Protein AF-0000000073392918 (afdb_homodimer)

pLDDT: mean 95.28, std 7.01, range [48.75, 98.94]

Sequence (328 aa):
MKTLIIYYSQHGSTEVVARTLAKELKTDILEVTDLKNRSGFKNKLTSCIDSIKETKTEIAPSEVDLTEYNSIYIGTPTWAGKPTPAIITLIDRCNLRGKDLYLFATMTGRGGQATVDRMAEKVKARGARVIETFTLNTKDKDIETLINDTEVIIDILDLKMYSGMKTLIIYYSQHGSTEVVARTLAKELKTDILEVTDLKNRSGFKNKLTSCIDSIKETKTEIAPSEVDLTEYNSIYIGTPTWAGKPTPAIITLIDRCNLRGKDLYLFATMTGRGGQATVDRMAEKVKARGARVIETFTLNTKDKDIETLINDTEVIIDILDLKMYSG

InterPro domains:
  IPR001226 Flavodoxin, conserved site [PS00201] (5-21)
  IPR008254 Flavodoxin/nitric oxide synthase [PF12682] (2-125)
  IPR008254 Flavodoxin/nitric oxide synthase [PS50902] (3-158)
  IPR029039 Flavoprotein-like superfamily [G3DSA:3.40.50.360] (1-151)
  IPR029039 Flavoprotein-like superfamily [SSF52218] (1-142)

Secondary structure (DSSP, 8-state):
--EEEEE--SSSHHHHHHHHHHHHHT-EEEE-EESS---SHHHHHHHHHHHHTT----EESS----TT-SEEEEEEEEETTEE-HHHHHHHHHS--TT-EEEEEEEESSS-HHHHHHHHHHHHHTTTPEEEEEEEEE-TT--HHHHHHHHHHHHHHTTTTTT--/--EEEEE--SSSHHHHHHHHHHHHHT-EEEE-EESS---SHHHHHHHHHHHHTT----EESS----TT-SEEEEEEEEETTEE-HHHHHHHHHS--TT-EEEEEEEESSS-HHHHHHHHHHHHHTTT-EEEEEEEEE-TT--HHHHHHHHHHHHHHTTTHHHH-

Structure (mmCIF, N/CA/C/O backbone):
data_AF-0000000073392918-model_v1
#
loop_
_entity.id
_entity.type
_entity.pdbx_description
1 polymer Flavodoxin
#
loop_
_atom_site.group_PDB
_atom_site.id
_atom_site.type_symbol
_atom_site.label_atom_id
_atom_site.label_alt_id
_atom_site.label_comp_id
_atom_site.label_asym_id
_atom_site.label_entity_id
_atom_site.label_seq_id
_atom_site.pdbx_PDB_ins_code
_atom_site.Cartn_x
_atom_site.Cartn_y
_atom_site.Cartn_z
_atom_site.occupancy
_atom_site.B_iso_or_equiv
_atom_site.auth_seq_id
_atom_site.auth_comp_id
_atom_site.auth_asym_id
_atom_site.auth_atom_id
_atom_site.pdbx_PDB_model_num
ATOM 1 N N . MET A 1 1 ? 10.32 -19.328 12.32 1 68.06 1 MET A N 1
ATOM 2 C CA . MET A 1 1 ? 9.398 -19.734 11.258 1 68.06 1 MET A CA 1
ATOM 3 C C . MET A 1 1 ? 9.922 -19.281 9.891 1 68.06 1 MET A C 1
ATOM 5 O O . MET A 1 1 ? 10.539 -18.219 9.773 1 68.06 1 MET A O 1
ATOM 9 N N . LYS A 1 2 ? 10.094 -20.297 8.898 1 91.56 2 LYS A N 1
ATOM 10 C CA . LYS A 1 2 ? 10.68 -20 7.594 1 91.56 2 LYS A CA 1
ATOM 11 C C . LYS A 1 2 ? 9.602 -19.625 6.586 1 91.56 2 LYS A C 1
ATOM 13 O O . LYS A 1 2 ? 8.469 -20.109 6.664 1 91.56 2 LYS A O 1
ATOM 18 N N . THR A 1 3 ? 9.93 -18.641 5.75 1 97.19 3 THR A N 1
ATOM 19 C CA . THR A 1 3 ? 9.016 -18.141 4.73 1 97.19 3 THR A CA 1
ATOM 20 C C . THR A 1 3 ? 9.516 -18.484 3.334 1 97.19 3 THR A C 1
ATOM 22 O O . THR A 1 3 ? 10.719 -18.422 3.064 1 97.19 3 THR A O 1
ATOM 25 N N . LEU A 1 4 ? 8.562 -18.891 2.482 1 98.12 4 LEU A N 1
ATOM 26 C CA . LEU A 1 4 ? 8.867 -19.203 1.09 1 98.12 4 LEU A CA 1
ATOM 27 C C . LEU A 1 4 ? 7.961 -18.406 0.149 1 98.12 4 LEU A C 1
ATOM 29 O O . LEU A 1 4 ? 6.758 -18.297 0.391 1 98.12 4 LEU A O 1
ATOM 33 N N . ILE A 1 5 ? 8.539 -17.828 -0.865 1 98.62 5 ILE A N 1
ATOM 34 C CA . ILE A 1 5 ? 7.766 -17.219 -1.942 1 98.62 5 ILE A CA 1
ATOM 35 C C . ILE A 1 5 ? 7.773 -18.125 -3.166 1 98.62 5 ILE A C 1
ATOM 37 O O . ILE A 1 5 ? 8.836 -18.469 -3.684 1 98.62 5 ILE A O 1
ATOM 41 N N . ILE A 1 6 ? 6.605 -18.5 -3.588 1 98.88 6 ILE A N 1
ATOM 42 C CA . ILE A 1 6 ? 6.422 -19.281 -4.812 1 98.88 6 ILE A CA 1
ATOM 43 C C . ILE A 1 6 ? 5.68 -18.438 -5.848 1 98.88 6 ILE A C 1
ATOM 45 O O . ILE A 1 6 ? 4.691 -17.766 -5.523 1 98.88 6 ILE A O 1
ATOM 49 N N . TYR A 1 7 ? 6.152 -18.5 -7.098 1 98.88 7 TYR A N 1
ATOM 50 C CA . TYR A 1 7 ? 5.461 -17.688 -8.086 1 98.88 7 TYR A CA 1
ATOM 51 C C . TYR A 1 7 ? 5.609 -18.281 -9.484 1 98.88 7 TYR A C 1
ATOM 53 O O . TYR A 1 7 ? 6.504 -19.094 -9.727 1 98.88 7 TYR A O 1
ATOM 61 N N . TYR A 1 8 ? 4.719 -17.938 -10.328 1 98.69 8 TYR A N 1
ATOM 62 C CA . TYR A 1 8 ? 4.816 -18.078 -11.773 1 98.69 8 TYR A CA 1
ATOM 63 C C . TYR A 1 8 ? 4.816 -16.719 -12.461 1 98.69 8 TYR A C 1
ATOM 65 O O . TYR A 1 8 ? 4.07 -15.82 -12.07 1 98.69 8 TYR A O 1
ATOM 73 N N . SER A 1 9 ? 5.641 -16.594 -13.477 1 98.19 9 SER A N 1
ATOM 74 C CA . SER A 1 9 ? 5.703 -15.375 -14.266 1 98.19 9 SER A CA 1
ATOM 75 C C . SER A 1 9 ? 5.863 -15.688 -15.75 1 98.19 9 SER A C 1
ATOM 77 O O . SER A 1 9 ? 6.695 -16.516 -16.125 1 98.19 9 SER A O 1
ATOM 79 N N . GLN A 1 10 ? 5.074 -15.023 -16.578 1 94.94 10 GLN A N 1
ATOM 80 C CA . GLN A 1 10 ? 5.16 -15.258 -18.016 1 94.94 10 GLN A CA 1
ATOM 81 C C . GLN A 1 10 ? 6.098 -14.258 -18.672 1 94.94 10 GLN A C 1
ATOM 83 O O . GLN A 1 10 ? 6.969 -14.641 -19.469 1 94.94 10 GLN A O 1
ATOM 88 N N . HIS A 1 11 ? 5.945 -12.977 -18.344 1 93.81 11 HIS A N 1
ATOM 89 C CA . HIS A 1 11 ? 6.691 -11.945 -19.062 1 93.81 11 HIS A CA 1
ATOM 90 C C . HIS A 1 11 ? 7.598 -11.172 -18.109 1 93.81 11 HIS A C 1
ATOM 92 O O . HIS A 1 11 ? 8.102 -10.094 -18.453 1 93.81 11 HIS A O 1
ATOM 98 N N . GLY A 1 12 ? 7.727 -11.609 -16.875 1 97.56 12 GLY A N 1
ATOM 99 C CA . GLY A 1 12 ? 8.766 -11.07 -16 1 97.56 12 GLY A CA 1
ATOM 100 C C . GLY A 1 12 ? 8.227 -10.141 -14.938 1 97.56 12 GLY A C 1
ATOM 101 O O . GLY A 1 12 ? 8.898 -9.898 -13.93 1 97.56 12 GLY A O 1
ATOM 102 N N . SER A 1 13 ? 7.027 -9.586 -15.07 1 98.06 13 SER A N 1
ATOM 103 C CA . SER A 1 13 ? 6.5 -8.625 -14.109 1 98.06 13 SER A CA 1
ATOM 104 C C . SER A 1 13 ? 6.273 -9.273 -12.742 1 98.06 13 SER A C 1
ATOM 106 O O . SER A 1 13 ? 6.684 -8.727 -11.719 1 98.06 13 SER A O 1
ATOM 108 N N . THR A 1 14 ? 5.633 -10.398 -12.734 1 98.75 14 THR A N 1
ATOM 109 C CA . THR A 1 14 ? 5.395 -11.102 -11.484 1 98.75 14 THR A CA 1
ATOM 110 C C . THR A 1 14 ? 6.711 -11.516 -10.836 1 98.75 14 THR A C 1
ATOM 112 O O . THR A 1 14 ? 6.844 -11.484 -9.609 1 98.75 14 THR A O 1
ATOM 115 N N . GLU A 1 15 ? 7.68 -11.859 -11.633 1 98.88 15 GLU A N 1
ATOM 116 C CA . GLU A 1 15 ? 9.008 -12.211 -11.148 1 98.88 15 GLU A CA 1
ATOM 117 C C . GLU A 1 15 ? 9.648 -11.047 -10.398 1 98.88 15 GLU A C 1
ATOM 119 O O . GLU A 1 15 ? 10.211 -11.234 -9.32 1 98.88 15 GLU A O 1
ATOM 124 N N . VAL A 1 16 ? 9.555 -9.852 -10.961 1 98.88 16 VAL A N 1
ATOM 125 C CA . VAL A 1 16 ? 10.117 -8.672 -10.32 1 98.88 16 VAL A CA 1
ATOM 126 C C . VAL A 1 16 ? 9.5 -8.477 -8.938 1 98.88 16 VAL A C 1
ATOM 128 O O . VAL A 1 16 ? 10.203 -8.234 -7.957 1 98.88 16 VAL A O 1
ATOM 131 N N . VAL A 1 17 ? 8.195 -8.609 -8.812 1 98.88 17 VAL A N 1
ATOM 132 C CA . VAL A 1 17 ? 7.48 -8.445 -7.555 1 98.88 17 VAL A CA 1
ATOM 133 C C . VAL A 1 17 ? 7.934 -9.516 -6.562 1 98.88 17 VAL A C 1
ATOM 135 O O . VAL A 1 17 ? 8.289 -9.203 -5.422 1 98.88 17 VAL A O 1
ATOM 138 N N . ALA A 1 18 ? 7.969 -10.758 -7.016 1 98.88 18 ALA A N 1
ATOM 139 C CA . ALA A 1 18 ? 8.344 -11.883 -6.16 1 98.88 18 ALA A CA 1
ATOM 140 C C . ALA A 1 18 ? 9.773 -11.727 -5.648 1 98.88 18 ALA A C 1
ATOM 142 O O . ALA A 1 18 ? 10.039 -11.93 -4.461 1 98.88 18 ALA A O 1
ATOM 143 N N . ARG A 1 19 ? 10.672 -11.352 -6.5 1 98.88 19 ARG A N 1
ATOM 144 C CA . ARG A 1 19 ? 12.078 -11.203 -6.121 1 98.88 19 ARG A CA 1
ATOM 145 C C . ARG A 1 19 ? 12.266 -10.031 -5.172 1 98.88 19 ARG A C 1
ATOM 147 O O . ARG A 1 19 ? 13.094 -10.094 -4.258 1 98.88 19 ARG A O 1
ATOM 154 N N . THR A 1 20 ? 11.531 -8.953 -5.441 1 98.88 20 THR A N 1
ATOM 155 C CA . THR A 1 20 ? 11.586 -7.82 -4.523 1 98.88 20 THR A CA 1
ATOM 156 C C . THR A 1 20 ? 11.094 -8.227 -3.137 1 98.88 20 THR A C 1
ATOM 158 O O . THR A 1 20 ? 11.727 -7.902 -2.129 1 98.88 20 THR A O 1
ATOM 161 N N . LEU A 1 21 ? 9.961 -8.938 -3.082 1 98.69 21 LEU A N 1
ATOM 162 C CA . LEU A 1 21 ? 9.477 -9.461 -1.811 1 98.69 21 LEU A CA 1
ATOM 163 C C . LEU A 1 21 ? 10.539 -10.305 -1.123 1 98.69 21 LEU A C 1
ATOM 165 O O . LEU A 1 21 ? 10.82 -10.109 0.061 1 98.69 21 LEU A O 1
ATOM 169 N N . ALA A 1 22 ? 11.102 -11.234 -1.871 1 98.38 22 ALA A N 1
ATOM 170 C CA . ALA A 1 22 ? 12.078 -12.156 -1.312 1 98.38 22 ALA A CA 1
ATOM 171 C C . ALA A 1 22 ? 13.281 -11.398 -0.738 1 98.38 22 ALA A C 1
ATOM 173 O O . ALA A 1 22 ? 13.75 -11.719 0.357 1 98.38 22 ALA A O 1
ATOM 174 N N . LYS A 1 23 ? 13.758 -10.469 -1.498 1 98.19 23 LYS A N 1
ATOM 175 C CA . LYS A 1 23 ? 14.898 -9.664 -1.067 1 98.19 23 LYS A CA 1
ATOM 176 C C . LYS A 1 23 ? 14.57 -8.891 0.204 1 98.19 23 LYS A C 1
ATOM 178 O O . LYS A 1 23 ? 15.328 -8.93 1.175 1 98.19 23 LYS A O 1
ATOM 183 N N . GLU A 1 24 ? 13.445 -8.172 0.218 1 97.69 24 GLU A N 1
ATOM 184 C CA . GLU A 1 24 ? 13.078 -7.289 1.32 1 97.69 24 GLU A CA 1
ATOM 185 C C . GLU A 1 24 ? 12.719 -8.086 2.572 1 97.69 24 GLU A C 1
ATOM 187 O O . GLU A 1 24 ? 12.969 -7.637 3.693 1 97.69 24 GLU A O 1
ATOM 192 N N . LEU A 1 25 ? 12.133 -9.258 2.361 1 97.38 25 LEU A N 1
ATOM 193 C CA . LEU A 1 25 ? 11.68 -10.055 3.494 1 97.38 25 LEU A CA 1
ATOM 194 C C . LEU A 1 25 ? 12.711 -11.117 3.867 1 97.38 25 LEU A C 1
ATOM 196 O O . LEU A 1 25 ? 12.547 -11.82 4.867 1 97.38 25 LEU A O 1
ATOM 200 N N . LYS A 1 26 ? 13.758 -11.211 3.105 1 96.44 26 LYS A N 1
ATOM 201 C CA . LYS A 1 26 ? 14.836 -12.164 3.324 1 96.44 26 LYS A CA 1
ATOM 202 C C . LYS A 1 26 ? 14.297 -13.594 3.412 1 96.44 26 LYS A C 1
ATOM 204 O O . LYS A 1 26 ? 14.555 -14.297 4.391 1 96.44 26 LYS A O 1
ATOM 209 N N . THR A 1 27 ? 13.711 -14.008 2.361 1 97.19 27 THR A N 1
ATOM 210 C CA . THR A 1 27 ? 13.039 -15.305 2.314 1 97.19 27 THR A CA 1
ATOM 211 C C . THR A 1 27 ? 13.555 -16.141 1.146 1 97.19 27 THR A C 1
ATOM 213 O O . THR A 1 27 ? 14.203 -15.617 0.24 1 97.19 27 THR A O 1
ATOM 216 N N . ASP A 1 28 ? 13.281 -17.484 1.225 1 97.56 28 ASP A N 1
ATOM 217 C CA . ASP A 1 28 ? 13.492 -18.344 0.06 1 97.56 28 ASP A CA 1
ATOM 218 C C . ASP A 1 28 ? 12.484 -18.031 -1.042 1 97.56 28 ASP A C 1
ATOM 220 O O . ASP A 1 28 ? 11.414 -17.484 -0.773 1 97.56 28 ASP A O 1
ATOM 224 N N . ILE A 1 29 ? 12.898 -18.344 -2.248 1 98.56 29 ILE A N 1
ATOM 225 C CA . ILE A 1 29 ? 12.047 -18.062 -3.398 1 98.56 29 ILE A CA 1
ATOM 226 C C . ILE A 1 29 ? 12.109 -19.234 -4.379 1 98.56 29 ILE A C 1
ATOM 228 O O . ILE A 1 29 ? 13.164 -19.859 -4.539 1 98.56 29 ILE A O 1
ATOM 232 N N . LEU A 1 30 ? 10.977 -19.516 -4.949 1 98.69 30 LEU A N 1
ATOM 233 C CA . LEU A 1 30 ? 10.875 -20.609 -5.914 1 98.69 30 LEU A CA 1
ATOM 234 C C . LEU A 1 30 ? 10 -20.203 -7.094 1 98.69 30 LEU A C 1
ATOM 236 O O . LEU A 1 30 ? 8.844 -19.828 -6.906 1 98.69 30 LEU A O 1
ATOM 240 N N . GLU A 1 31 ? 10.555 -20.281 -8.289 1 98.69 31 GLU A N 1
ATOM 241 C CA . GLU A 1 31 ? 9.773 -20.062 -9.5 1 98.69 31 GLU A CA 1
ATOM 242 C C . GLU A 1 31 ? 9.156 -21.359 -10.008 1 98.69 31 GLU A C 1
ATOM 244 O O . GLU A 1 31 ? 9.836 -22.391 -10.086 1 98.69 31 GLU A O 1
ATOM 249 N N . VAL A 1 32 ? 7.898 -21.328 -10.305 1 98.38 32 VAL A N 1
ATOM 250 C CA . VAL A 1 32 ? 7.215 -22.422 -10.977 1 98.38 32 VAL A CA 1
ATOM 251 C C . VAL A 1 32 ? 7.18 -22.172 -12.477 1 98.38 32 VAL A C 1
ATOM 253 O O . VAL A 1 32 ? 6.918 -21.047 -12.922 1 98.38 32 VAL A O 1
ATOM 256 N N . THR A 1 33 ? 7.438 -23.234 -13.203 1 97.12 33 THR A N 1
ATOM 257 C CA . THR A 1 33 ? 7.398 -23.125 -14.656 1 97.12 33 THR A CA 1
ATOM 258 C C . THR A 1 33 ? 6.254 -23.969 -15.227 1 97.12 33 THR A C 1
ATOM 260 O O . THR A 1 33 ? 5.996 -25.078 -14.766 1 97.12 33 THR A O 1
ATOM 263 N N . ASP A 1 34 ? 5.52 -23.344 -16.141 1 96.88 34 ASP A N 1
ATOM 264 C CA . ASP A 1 34 ? 4.535 -24.062 -16.938 1 96.88 34 ASP A CA 1
ATOM 265 C C . ASP A 1 34 ? 5.199 -24.781 -18.109 1 96.88 34 ASP A C 1
ATOM 267 O O . ASP A 1 34 ? 5.82 -24.141 -18.969 1 96.88 34 ASP A O 1
ATOM 271 N N . LEU A 1 35 ? 5.105 -26.016 -18.188 1 95.12 35 LEU A N 1
ATOM 272 C CA . LEU A 1 35 ? 5.832 -26.781 -19.203 1 95.12 35 LEU A CA 1
ATOM 273 C C . LEU A 1 35 ? 5.094 -26.766 -20.531 1 95.12 35 LEU A C 1
ATOM 275 O O . LEU A 1 35 ? 5.617 -27.25 -21.547 1 95.12 35 LEU A O 1
ATOM 279 N N . LYS A 1 36 ? 3.906 -26.234 -20.5 1 92.62 36 LYS A N 1
ATOM 280 C CA . LYS A 1 36 ? 3.207 -25.922 -21.75 1 92.62 36 LYS A CA 1
ATOM 281 C C . LYS A 1 36 ? 3.684 -24.609 -22.344 1 92.62 36 LYS A C 1
ATOM 283 O O . LYS A 1 36 ? 3.857 -23.625 -21.609 1 92.62 36 LYS A O 1
ATOM 288 N N . ASN A 1 37 ? 3.898 -24.594 -23.625 1 86.75 37 ASN A N 1
ATOM 289 C CA . ASN A 1 37 ? 4.305 -23.359 -24.281 1 86.75 37 ASN A CA 1
ATOM 290 C C . ASN A 1 37 ? 3.195 -22.312 -24.234 1 86.75 37 ASN A C 1
ATOM 292 O O . ASN A 1 37 ? 2.102 -22.547 -24.75 1 86.75 37 ASN A O 1
ATOM 296 N N . ARG A 1 38 ? 3.463 -21.203 -23.672 1 88.38 38 ARG A N 1
ATOM 297 C CA . ARG A 1 38 ? 2.453 -20.156 -23.5 1 88.38 38 ARG A CA 1
ATOM 298 C C . ARG A 1 38 ? 2.771 -18.938 -24.344 1 88.38 38 ARG A C 1
ATOM 300 O O . ARG A 1 38 ? 2.117 -17.906 -24.219 1 88.38 38 ARG A O 1
ATOM 307 N N . SER A 1 39 ? 3.732 -19.047 -25.156 1 84.38 39 SER A N 1
ATOM 308 C CA . SER A 1 39 ? 4.184 -17.922 -25.953 1 84.38 39 SER A CA 1
ATOM 309 C C . SER A 1 39 ? 3.418 -17.828 -27.266 1 84.38 39 SER A C 1
ATOM 311 O O . SER A 1 39 ? 3.055 -18.844 -27.844 1 84.38 39 SER A O 1
ATOM 313 N N . GLY A 1 40 ? 3.139 -16.641 -27.734 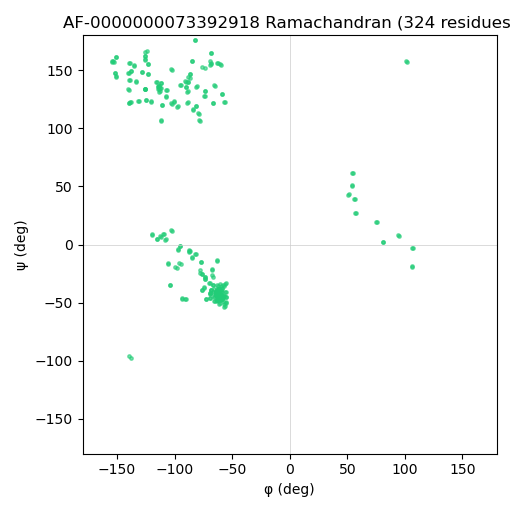1 81 40 GLY A N 1
ATOM 314 C CA . GLY A 1 40 ? 2.473 -16.406 -29 1 81 40 GLY A CA 1
ATOM 315 C C . GLY A 1 40 ? 0.998 -16.094 -28.844 1 81 40 GLY A C 1
ATOM 316 O O . GLY A 1 40 ? 0.396 -16.375 -27.812 1 81 40 GLY A O 1
ATOM 317 N N . PHE A 1 41 ? 0.383 -15.391 -29.922 1 79.19 41 PHE A N 1
ATOM 318 C CA . PHE A 1 41 ? -0.997 -14.93 -29.891 1 79.19 41 PHE A CA 1
ATOM 319 C C . PHE A 1 41 ? -1.956 -16.078 -29.641 1 79.19 41 PHE A C 1
ATOM 321 O O . PHE A 1 41 ? -2.865 -15.977 -28.812 1 79.19 41 PHE A O 1
ATOM 328 N N . LYS A 1 42 ? -1.794 -17.062 -30.5 1 74.62 42 LYS A N 1
ATOM 329 C CA . LYS A 1 42 ? -2.66 -18.219 -30.344 1 74.62 42 LYS A CA 1
ATOM 330 C C . LYS A 1 42 ? -2.553 -18.797 -28.938 1 74.62 42 LYS A C 1
ATOM 332 O O . LYS A 1 42 ? -3.543 -19.281 -28.391 1 74.62 42 LYS A O 1
ATOM 337 N N . ASN A 1 43 ? -1.438 -18.719 -28.375 1 80.44 43 ASN A N 1
ATOM 338 C CA . ASN A 1 43 ? -1.213 -19.281 -27.047 1 80.44 43 ASN A CA 1
ATOM 339 C C . ASN A 1 43 ? -1.783 -18.391 -25.953 1 80.44 43 ASN A C 1
ATOM 341 O O . ASN A 1 43 ? -2.16 -18.875 -24.875 1 80.44 43 ASN A O 1
ATOM 345 N N . LYS A 1 44 ? -1.889 -17.156 -26.297 1 82.94 44 LYS A N 1
ATOM 346 C CA . LYS A 1 44 ? -2.512 -16.25 -25.344 1 82.94 44 LYS A CA 1
ATOM 347 C C . LYS A 1 44 ? -3.986 -16.594 -25.141 1 82.94 44 LYS A C 1
ATOM 349 O O . LYS A 1 44 ? -4.484 -16.594 -24.016 1 82.94 44 LYS A O 1
ATOM 354 N N . LEU A 1 45 ? -4.629 -16.953 -26.172 1 84.69 45 LEU A N 1
ATOM 355 C CA . LEU A 1 45 ? -6.043 -17.312 -26.109 1 84.69 45 LEU A CA 1
ATOM 356 C C . LEU A 1 45 ? -6.238 -18.625 -25.359 1 84.69 45 LEU A C 1
ATOM 358 O O . LEU A 1 45 ? -7.137 -18.734 -24.531 1 84.69 45 LEU A O 1
ATOM 362 N N . THR A 1 46 ? -5.426 -19.531 -25.719 1 87.44 46 THR A N 1
ATOM 363 C CA . THR A 1 46 ? -5.516 -20.828 -25.047 1 87.44 46 THR A CA 1
ATOM 364 C C . THR A 1 46 ? -5.223 -20.672 -23.562 1 87.44 46 THR A C 1
ATOM 366 O O . THR A 1 46 ? -5.82 -21.375 -22.734 1 87.44 46 THR A O 1
ATOM 369 N N . SER A 1 47 ? -4.32 -19.859 -23.297 1 88.62 47 SER A N 1
ATOM 370 C CA . SER A 1 47 ? -3.98 -19.594 -21.906 1 88.62 47 SER A CA 1
ATOM 371 C C . SER A 1 47 ? -5.176 -19.047 -21.141 1 88.62 47 SER A C 1
ATOM 373 O O . SER A 1 47 ? -5.453 -19.469 -20.016 1 88.62 47 SER A O 1
ATOM 375 N N . CYS A 1 48 ? -5.867 -18.172 -21.734 1 90.94 48 CYS A N 1
ATOM 376 C CA . CYS A 1 48 ? -7.051 -17.578 -21.125 1 90.94 48 CYS A CA 1
ATOM 377 C C . CYS A 1 48 ? -8.133 -18.641 -20.906 1 90.94 48 CYS A C 1
ATOM 379 O O . CYS A 1 48 ? -8.727 -18.719 -19.844 1 90.94 48 CYS A O 1
ATOM 381 N N . ILE A 1 49 ? -8.281 -19.453 -21.922 1 90.31 49 ILE A N 1
ATOM 382 C CA . ILE A 1 49 ? -9.289 -20.516 -21.859 1 90.31 49 ILE A CA 1
ATOM 383 C C . ILE A 1 49 ? -8.898 -21.516 -20.766 1 90.31 49 ILE A C 1
ATOM 385 O O . ILE A 1 49 ? -9.742 -21.922 -19.969 1 90.31 49 ILE A O 1
ATOM 389 N N . ASP A 1 50 ? -7.637 -21.875 -20.75 1 91.88 50 ASP A N 1
ATOM 390 C CA . ASP A 1 50 ? -7.145 -22.828 -19.75 1 91.88 50 ASP A CA 1
ATOM 391 C C . ASP A 1 50 ? -7.348 -22.281 -18.328 1 91.88 50 ASP A C 1
ATOM 393 O O . ASP A 1 50 ? -7.645 -23.047 -17.406 1 91.88 50 ASP A O 1
ATOM 397 N N . SER A 1 51 ? -7.145 -21.016 -18.141 1 92.69 51 SER A N 1
ATOM 398 C CA . SER A 1 51 ? -7.297 -20.406 -16.812 1 92.69 51 SER A CA 1
ATOM 399 C C . SER A 1 51 ? -8.758 -20.391 -16.391 1 92.69 51 SER A C 1
ATOM 401 O O . SER A 1 51 ? -9.078 -20.703 -15.234 1 92.69 51 SER A O 1
ATOM 403 N N . ILE A 1 52 ? -9.625 -20.047 -17.312 1 90.69 52 ILE A N 1
ATOM 404 C CA . ILE A 1 52 ? -11.055 -19.984 -17.031 1 90.69 52 ILE A CA 1
ATOM 405 C C . ILE A 1 52 ? -11.555 -21.375 -16.625 1 90.69 52 ILE A C 1
ATOM 407 O O . ILE A 1 52 ? -12.32 -21.5 -15.656 1 90.69 52 ILE A O 1
ATOM 411 N N . LYS A 1 53 ? -11.008 -22.375 -17.297 1 93.25 53 LYS A N 1
ATOM 412 C CA . LYS A 1 53 ? -11.438 -23.734 -17.031 1 93.25 53 LYS A CA 1
ATOM 413 C C . LYS A 1 53 ? -10.641 -24.359 -15.891 1 93.25 53 LYS A C 1
ATOM 415 O O . LYS A 1 53 ? -10.945 -25.469 -15.445 1 93.25 53 LYS A O 1
ATOM 420 N N . GLU A 1 54 ? -9.664 -23.609 -15.43 1 93.44 54 GLU A N 1
ATOM 421 C CA . GLU A 1 54 ? -8.734 -24.094 -14.422 1 93.44 54 GLU A CA 1
ATOM 422 C C . GLU A 1 54 ? -8.141 -25.438 -14.812 1 93.44 54 GLU A C 1
ATOM 424 O O . GLU A 1 54 ? -8.078 -26.359 -13.992 1 93.44 54 GLU A O 1
ATOM 429 N N . THR A 1 55 ? -7.797 -25.5 -16.109 1 92.25 55 THR A N 1
ATOM 430 C CA . THR A 1 55 ? -7.172 -26.719 -16.625 1 92.25 55 THR A CA 1
ATOM 431 C C . THR A 1 55 ? -5.809 -26.938 -15.969 1 92.25 55 THR A C 1
ATOM 433 O O . THR A 1 55 ? -5.031 -26 -15.805 1 92.25 55 THR A O 1
ATOM 436 N N . LYS A 1 56 ? -5.582 -28.156 -15.617 1 93.88 56 LYS A N 1
ATOM 437 C CA . LYS A 1 56 ? -4.281 -28.5 -15.055 1 93.88 56 LYS A CA 1
ATOM 438 C C . LYS A 1 56 ? -3.201 -28.531 -16.125 1 93.88 56 LYS A C 1
ATOM 440 O O . LYS A 1 56 ? -3.498 -28.75 -17.312 1 93.88 56 LYS A O 1
ATOM 445 N N . THR A 1 57 ? -1.993 -28.25 -15.664 1 96.12 57 THR A N 1
ATOM 446 C CA . THR A 1 57 ? -0.836 -28.281 -16.547 1 96.12 57 THR A CA 1
ATOM 447 C C . THR A 1 57 ? 0.366 -28.906 -15.859 1 96.12 57 THR A C 1
ATOM 449 O O . THR A 1 57 ? 0.367 -29.078 -14.641 1 96.12 57 THR A O 1
ATOM 452 N N . GLU A 1 58 ? 1.281 -29.422 -16.672 1 96.5 58 GLU A N 1
ATOM 453 C CA . GLU A 1 58 ? 2.533 -29.891 -16.078 1 96.5 58 GLU A CA 1
ATOM 454 C C . GLU A 1 58 ? 3.422 -28.719 -15.672 1 96.5 58 GLU A C 1
ATOM 456 O O . GLU A 1 58 ? 3.572 -27.766 -16.422 1 96.5 58 GLU A O 1
ATOM 461 N N . ILE A 1 59 ? 3.889 -28.859 -14.438 1 97.81 59 ILE A N 1
ATOM 462 C CA . ILE A 1 59 ? 4.707 -27.766 -13.922 1 97.81 59 ILE A CA 1
ATOM 463 C C . ILE A 1 59 ? 6.047 -28.312 -13.438 1 97.81 59 ILE A C 1
ATOM 465 O O . ILE A 1 59 ? 6.191 -29.516 -13.203 1 97.81 59 ILE A O 1
ATOM 469 N N . ALA A 1 60 ? 7.07 -27.438 -13.344 1 97.44 60 ALA A N 1
ATOM 470 C CA . ALA A 1 60 ? 8.359 -27.719 -12.719 1 97.44 60 ALA A CA 1
ATOM 471 C C . ALA A 1 60 ? 8.688 -26.688 -11.641 1 97.44 60 ALA A C 1
ATOM 473 O O . ALA A 1 60 ? 8.617 -25.484 -11.891 1 97.44 60 ALA A O 1
ATOM 474 N N . PRO A 1 61 ? 9.125 -27.094 -10.477 1 97.19 61 PRO A N 1
ATOM 475 C CA . PRO A 1 61 ? 9.094 -28.484 -10.016 1 97.19 61 PRO A CA 1
ATOM 476 C C . PRO A 1 61 ? 7.676 -29.047 -9.945 1 97.19 61 PRO A C 1
ATOM 478 O O . PRO A 1 61 ? 6.711 -28.297 -9.805 1 97.19 61 PRO A O 1
ATOM 481 N N . SER A 1 62 ? 7.555 -30.391 -10.039 1 94.25 62 SER A N 1
ATOM 482 C CA . SER A 1 62 ? 6.246 -31.031 -10.031 1 94.25 62 SER A CA 1
ATOM 483 C C . SER A 1 62 ? 5.629 -31.016 -8.641 1 94.25 62 SER A C 1
ATOM 485 O O . SER A 1 62 ? 4.406 -31.094 -8.492 1 94.25 62 SER A O 1
ATOM 487 N N . GLU A 1 63 ? 6.414 -31 -7.676 1 92.5 63 GLU A N 1
ATOM 488 C CA . GLU A 1 63 ? 6 -30.906 -6.277 1 92.5 63 GLU A CA 1
ATOM 489 C C . GLU A 1 63 ? 6.93 -30 -5.484 1 92.5 63 GLU A C 1
ATOM 491 O O . GLU A 1 63 ? 8.109 -29.859 -5.824 1 92.5 63 GLU A O 1
ATOM 496 N N . VAL A 1 64 ? 6.355 -29.328 -4.516 1 96.5 64 VAL A N 1
ATOM 497 C CA . VAL A 1 64 ? 7.141 -28.469 -3.631 1 96.5 64 VAL A CA 1
ATOM 498 C C . VAL A 1 64 ? 6.988 -28.953 -2.188 1 96.5 64 VAL A C 1
ATOM 500 O O . VAL A 1 64 ? 5.871 -29.125 -1.698 1 96.5 64 VAL A O 1
ATOM 503 N N . ASP A 1 65 ? 8.094 -29.266 -1.522 1 95.5 65 ASP A N 1
ATOM 504 C CA . ASP A 1 65 ? 8.078 -29.625 -0.107 1 95.5 65 ASP A CA 1
ATOM 505 C C . ASP A 1 65 ? 7.996 -28.375 0.771 1 95.5 65 ASP A C 1
ATOM 507 O O . ASP A 1 65 ? 8.938 -27.594 0.826 1 95.5 65 ASP A O 1
ATOM 511 N N . LEU A 1 66 ? 6.891 -28.266 1.43 1 97.38 66 LEU A N 1
ATOM 512 C CA . LEU A 1 66 ? 6.656 -27.062 2.223 1 97.38 66 LEU A CA 1
ATOM 513 C C . LEU A 1 66 ? 6.871 -27.344 3.707 1 97.38 66 LEU A C 1
ATOM 515 O O . LEU A 1 66 ? 6.543 -26.516 4.555 1 97.38 66 LEU A O 1
ATOM 519 N N . THR A 1 67 ? 7.449 -28.469 4.074 1 95.81 67 THR A N 1
ATOM 520 C CA . THR A 1 67 ? 7.547 -28.938 5.453 1 95.81 67 THR A CA 1
ATOM 521 C C . THR A 1 67 ? 8.305 -27.922 6.312 1 95.81 67 THR A C 1
ATOM 523 O O . THR A 1 67 ? 7.977 -27.734 7.484 1 95.81 67 THR A O 1
ATOM 526 N N . GLU A 1 68 ? 9.266 -27.297 5.746 1 95.94 68 GLU A N 1
ATOM 527 C CA . GLU A 1 68 ? 10.133 -26.406 6.523 1 95.94 68 GLU A CA 1
ATOM 528 C C . GLU A 1 68 ? 9.547 -25 6.613 1 95.94 68 GLU A C 1
ATOM 530 O O . GLU A 1 68 ? 10.102 -24.141 7.293 1 95.94 68 GLU A O 1
ATOM 535 N N . TYR A 1 69 ? 8.461 -24.797 5.906 1 96.88 69 TYR A N 1
ATOM 536 C CA . TYR A 1 69 ? 7.922 -23.438 5.793 1 96.88 69 TYR A CA 1
ATOM 537 C C . TYR A 1 69 ? 6.562 -23.328 6.477 1 96.88 69 TYR A C 1
ATOM 539 O O . TYR A 1 69 ? 5.711 -24.219 6.316 1 96.88 69 TYR A O 1
ATOM 547 N N . ASN A 1 70 ? 6.348 -22.281 7.223 1 96.38 70 ASN A N 1
ATOM 548 C CA . ASN A 1 70 ? 5.055 -22 7.84 1 96.38 70 ASN A CA 1
ATOM 549 C C . ASN A 1 70 ? 4.312 -20.891 7.102 1 96.38 70 ASN A C 1
ATOM 551 O O . ASN A 1 70 ? 3.08 -20.875 7.074 1 96.38 70 ASN A O 1
ATOM 555 N N . SER A 1 71 ? 5.07 -19.953 6.613 1 97.56 71 SER A N 1
ATOM 556 C CA . SER A 1 71 ? 4.523 -18.844 5.828 1 97.56 71 SER A CA 1
ATOM 557 C C . SER A 1 71 ? 4.879 -18.984 4.352 1 97.56 71 SER A C 1
ATOM 559 O O . SER A 1 71 ? 6.043 -19.203 4.004 1 97.56 71 SER A O 1
ATOM 561 N N . ILE A 1 72 ? 3.887 -18.922 3.547 1 98.25 72 ILE A N 1
ATOM 562 C CA . ILE A 1 72 ? 4.094 -19.125 2.117 1 98.25 72 ILE A CA 1
ATOM 563 C C . ILE A 1 72 ? 3.418 -18 1.333 1 98.25 72 ILE A C 1
ATOM 565 O O . ILE A 1 72 ? 2.232 -17.719 1.532 1 98.25 72 ILE A O 1
ATOM 569 N N . TYR A 1 73 ? 4.184 -17.297 0.514 1 98.75 73 TYR A N 1
ATOM 570 C CA . TYR A 1 73 ? 3.631 -16.406 -0.503 1 98.75 73 TYR A CA 1
ATOM 571 C C . TYR A 1 73 ? 3.408 -17.156 -1.814 1 98.75 73 TYR A C 1
ATOM 573 O O . TYR A 1 73 ? 4.254 -17.953 -2.236 1 98.75 73 TYR A O 1
ATOM 581 N N . ILE A 1 74 ? 2.273 -16.953 -2.443 1 98.94 74 ILE A N 1
ATOM 582 C CA . ILE A 1 74 ? 2.039 -17.469 -3.785 1 98.94 74 ILE A CA 1
ATOM 583 C C . ILE A 1 74 ? 1.629 -16.344 -4.719 1 98.94 74 ILE A C 1
ATOM 585 O O . ILE A 1 74 ? 0.671 -15.609 -4.441 1 98.94 74 ILE A O 1
ATOM 589 N N . GLY A 1 75 ? 2.359 -16.203 -5.793 1 98.88 75 GLY A N 1
ATOM 590 C CA . GLY A 1 75 ? 2.117 -15.117 -6.727 1 98.88 75 GLY A CA 1
ATOM 591 C C . GLY A 1 75 ? 1.852 -15.594 -8.141 1 98.88 75 GLY A C 1
ATOM 592 O O . GLY A 1 75 ? 2.449 -16.562 -8.594 1 98.88 75 GLY A O 1
ATOM 593 N N . THR A 1 76 ? 1.03 -14.883 -8.844 1 98.88 76 THR A N 1
ATOM 594 C CA . THR A 1 76 ? 0.636 -15.258 -10.203 1 98.88 76 THR A CA 1
ATOM 595 C C . THR A 1 76 ? 0.28 -14.016 -11.016 1 98.88 76 THR A C 1
ATOM 597 O O . THR A 1 76 ? -0.234 -13.039 -10.477 1 98.88 76 THR A O 1
ATOM 600 N N . PRO A 1 77 ? 0.559 -14.07 -12.367 1 98.25 77 PRO A N 1
ATOM 601 C CA . PRO A 1 77 ? -0.176 -13.117 -13.203 1 98.25 77 PRO A CA 1
ATOM 602 C C . PRO A 1 77 ? -1.668 -13.43 -13.281 1 98.25 77 PRO A C 1
ATOM 604 O O . PRO A 1 77 ? -2.098 -14.508 -12.875 1 98.25 77 PRO A O 1
ATOM 607 N N . THR A 1 78 ? -2.424 -12.445 -13.758 1 98.06 78 THR A N 1
ATOM 608 C CA . THR A 1 78 ? -3.857 -12.617 -13.961 1 98.06 78 THR A CA 1
ATOM 609 C C . THR A 1 78 ? -4.16 -12.953 -15.414 1 98.06 78 THR A C 1
ATOM 611 O O . THR A 1 78 ? -3.799 -12.195 -16.328 1 98.06 78 THR A O 1
ATOM 614 N N . TRP A 1 79 ? -4.762 -14.172 -15.602 1 96.62 79 TRP A N 1
ATOM 615 C CA . TRP A 1 79 ? -5.246 -14.594 -16.906 1 96.62 79 TRP A CA 1
ATOM 616 C C . TRP A 1 79 ? -6.77 -14.664 -16.938 1 96.62 79 TRP A C 1
ATOM 618 O O . TRP A 1 79 ? -7.363 -15.586 -16.359 1 96.62 79 TRP A O 1
ATOM 628 N N . ALA A 1 80 ? -7.34 -13.703 -17.609 1 95.44 80 ALA A N 1
ATOM 629 C CA . ALA A 1 80 ? -8.797 -13.656 -17.734 1 95.44 80 ALA A CA 1
ATOM 630 C C . ALA A 1 80 ? -9.461 -13.641 -16.359 1 95.44 80 ALA A C 1
ATOM 632 O O . ALA A 1 80 ? -10.422 -14.367 -16.125 1 95.44 80 ALA A O 1
ATOM 633 N N . GLY A 1 81 ? -8.812 -12.875 -15.422 1 97.12 81 GLY A N 1
ATOM 634 C CA . GLY A 1 81 ? -9.391 -12.727 -14.102 1 97.12 81 GLY A CA 1
ATOM 635 C C . GLY A 1 81 ? -9.234 -13.953 -13.234 1 97.12 81 GLY A C 1
ATOM 636 O O . GLY A 1 81 ? -9.961 -14.133 -12.25 1 97.12 81 GLY A O 1
ATOM 637 N N . LYS A 1 82 ? -8.32 -14.773 -13.602 1 97.88 82 LYS A N 1
ATOM 638 C CA . LYS A 1 82 ? -8.078 -16.031 -12.898 1 97.88 82 LYS A CA 1
ATOM 639 C C . LYS A 1 82 ? -6.586 -16.266 -12.68 1 97.88 82 LYS A C 1
ATOM 641 O O . LYS A 1 82 ? -5.754 -15.695 -13.391 1 97.88 82 LYS A O 1
ATOM 646 N N . PRO A 1 83 ? -6.344 -17.062 -11.617 1 98.5 83 PRO A N 1
ATOM 647 C CA . PRO A 1 83 ? -4.949 -17.5 -11.539 1 98.5 83 PRO A CA 1
ATOM 648 C C . PRO A 1 83 ? -4.535 -18.359 -12.734 1 98.5 83 PRO A C 1
ATOM 650 O O . PRO A 1 83 ? -5.387 -18.969 -13.383 1 98.5 83 PRO A O 1
ATOM 653 N N . THR A 1 84 ? -3.25 -18.406 -13.031 1 98.06 84 THR A N 1
ATOM 654 C CA . THR A 1 84 ? -2.754 -19.219 -14.141 1 98.06 84 THR A CA 1
ATOM 655 C C . THR A 1 84 ? -2.906 -20.703 -13.844 1 98.06 84 THR A C 1
ATOM 657 O O . THR A 1 84 ? -2.881 -21.109 -12.68 1 98.06 84 THR A O 1
ATOM 660 N N . PRO A 1 85 ? -2.955 -21.484 -14.914 1 97.88 85 PRO A N 1
ATOM 661 C CA . PRO A 1 85 ? -3.004 -22.938 -14.719 1 97.88 85 PRO A CA 1
ATOM 662 C C . PRO A 1 85 ? -1.83 -23.469 -13.898 1 97.88 85 PRO A C 1
ATOM 664 O O . PRO A 1 85 ? -2 -24.391 -13.094 1 97.88 85 PRO A O 1
ATOM 667 N N . ALA A 1 86 ? -0.653 -22.875 -14.062 1 98 86 ALA A N 1
ATOM 668 C CA . ALA A 1 86 ? 0.527 -23.312 -13.32 1 98 86 ALA A CA 1
ATOM 669 C C . ALA A 1 86 ? 0.314 -23.156 -11.812 1 98 86 ALA A C 1
ATOM 671 O O . ALA A 1 86 ? 0.6 -24.078 -11.047 1 98 86 ALA A O 1
ATOM 672 N N . ILE A 1 87 ? -0.256 -22.062 -11.414 1 98.5 87 ILE A N 1
ATOM 673 C CA . ILE A 1 87 ? -0.426 -21.766 -10 1 98.5 87 ILE A CA 1
ATOM 674 C C . ILE A 1 87 ? -1.584 -22.594 -9.438 1 98.5 87 ILE A C 1
ATOM 676 O O . ILE A 1 87 ? -1.512 -23.094 -8.312 1 98.5 87 ILE A O 1
ATOM 680 N N . ILE A 1 88 ? -2.621 -22.75 -10.195 1 98.12 88 ILE A N 1
ATOM 681 C CA . ILE A 1 88 ? -3.723 -23.594 -9.758 1 98.12 88 ILE A CA 1
ATOM 682 C C . ILE A 1 88 ? -3.225 -25.016 -9.555 1 98.12 88 ILE A C 1
ATOM 684 O O . ILE A 1 88 ? -3.529 -25.656 -8.539 1 98.12 88 ILE A O 1
ATOM 688 N N . THR A 1 89 ? -2.486 -25.531 -10.508 1 98.06 89 THR A N 1
ATOM 689 C CA . THR A 1 89 ? -1.912 -26.859 -10.406 1 98.06 89 THR A CA 1
ATOM 690 C C . THR A 1 89 ? -1.024 -26.969 -9.164 1 98.06 89 THR A C 1
ATOM 692 O O . THR A 1 89 ? -1.107 -27.953 -8.422 1 98.06 89 THR A O 1
ATOM 695 N N . LEU A 1 90 ? -0.167 -25.953 -8.953 1 98.25 90 LEU A N 1
ATOM 696 C CA . LEU A 1 90 ? 0.704 -25.938 -7.781 1 98.25 90 LEU A CA 1
ATOM 697 C C . LEU A 1 90 ? -0.111 -26.016 -6.496 1 98.25 90 LEU A C 1
ATOM 699 O O . LEU A 1 90 ? 0.191 -26.844 -5.617 1 98.25 90 LEU A O 1
ATOM 703 N N . ILE A 1 91 ? -1.138 -25.188 -6.348 1 98.06 91 ILE A N 1
ATOM 704 C CA . ILE A 1 91 ? -1.971 -25.141 -5.152 1 98.06 91 ILE A CA 1
ATOM 705 C C . ILE A 1 91 ? -2.617 -26.5 -4.926 1 98.06 91 ILE A C 1
ATOM 707 O O . ILE A 1 91 ? -2.652 -27 -3.799 1 98.06 91 ILE A O 1
ATOM 711 N N . ASP A 1 92 ? -3.0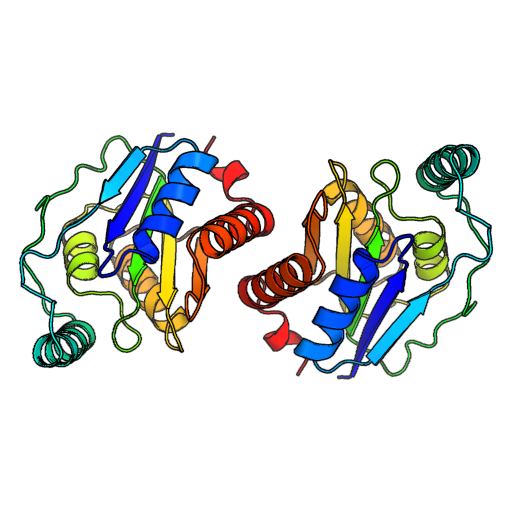57 -27.125 -5.969 1 96.88 92 ASP A N 1
ATOM 712 C CA . ASP A 1 92 ? -3.744 -28.406 -5.879 1 96.88 92 ASP A CA 1
ATOM 713 C C . ASP A 1 92 ? -2.791 -29.516 -5.422 1 96.88 92 ASP A C 1
ATOM 715 O O . ASP A 1 92 ? -3.213 -30.484 -4.801 1 96.88 92 ASP A O 1
ATOM 719 N N . ARG A 1 93 ? -1.562 -29.344 -5.676 1 96.62 93 ARG A N 1
ATOM 720 C CA . ARG A 1 93 ? -0.592 -30.406 -5.414 1 96.62 93 ARG A CA 1
ATOM 721 C C . ARG A 1 93 ? 0.081 -30.203 -4.059 1 96.62 93 ARG A C 1
ATOM 723 O O . ARG A 1 93 ? 0.711 -31.125 -3.533 1 96.62 93 ARG A O 1
ATOM 730 N N . CYS A 1 94 ? -0.012 -29.047 -3.482 1 96.19 94 CYS A N 1
ATOM 731 C CA . CYS A 1 94 ? 0.701 -28.719 -2.25 1 96.19 94 CYS A CA 1
ATOM 732 C C . CYS A 1 94 ? -0.126 -29.109 -1.028 1 96.19 94 CYS A C 1
ATOM 734 O O . CYS A 1 94 ? -1.354 -29 -1.047 1 96.19 94 CYS A O 1
ATOM 736 N N . ASN A 1 95 ? 0.531 -29.641 -0.03 1 96.94 95 ASN A N 1
ATOM 737 C CA . ASN A 1 95 ? -0.078 -29.719 1.294 1 96.94 95 ASN A CA 1
ATOM 738 C C . ASN A 1 95 ? -0.019 -28.375 2.021 1 96.94 95 ASN A C 1
ATOM 740 O O . ASN A 1 95 ? 1.026 -28 2.555 1 96.94 95 ASN A O 1
ATOM 744 N N . LEU A 1 96 ? -1.108 -27.719 2.139 1 98.06 96 LEU A N 1
ATOM 745 C CA . LEU A 1 96 ? -1.144 -26.359 2.672 1 98.06 96 LEU A CA 1
ATOM 746 C C . LEU A 1 96 ? -1.767 -26.344 4.062 1 98.06 96 LEU A C 1
ATOM 748 O O . LEU A 1 96 ? -1.977 -25.266 4.637 1 98.06 96 LEU A O 1
ATOM 752 N N . ARG A 1 97 ? -2.072 -27.531 4.562 1 97.88 97 ARG A N 1
ATOM 753 C CA . ARG A 1 97 ? -2.754 -27.625 5.852 1 97.88 97 ARG A CA 1
ATOM 754 C C . ARG A 1 97 ? -1.96 -26.906 6.941 1 97.88 97 ARG A C 1
ATOM 756 O O . ARG A 1 97 ? -0.787 -27.219 7.16 1 97.88 97 ARG A O 1
ATOM 763 N N . GLY A 1 98 ? -2.596 -25.969 7.57 1 97.75 98 GLY A N 1
ATOM 764 C CA . GLY A 1 98 ? -2.008 -25.281 8.711 1 97.75 98 GLY A CA 1
ATOM 765 C C . GLY A 1 98 ? -1.033 -24.188 8.305 1 97.75 98 GLY A C 1
ATOM 766 O O . GLY A 1 98 ? -0.39 -23.578 9.164 1 97.75 98 GLY A O 1
ATOM 767 N N . LYS A 1 99 ? -0.856 -23.938 7.059 1 97.88 99 LYS A N 1
ATOM 768 C CA . LYS A 1 99 ? 0.09 -22.922 6.59 1 97.88 99 LYS A CA 1
ATOM 769 C C . LYS A 1 99 ? -0.558 -21.547 6.547 1 97.88 99 LYS A C 1
ATOM 771 O O . LYS A 1 99 ? -1.767 -21.422 6.336 1 97.88 99 LYS A O 1
ATOM 776 N N . ASP A 1 100 ? 0.205 -20.5 6.805 1 98.06 100 ASP A N 1
ATOM 777 C CA . ASP A 1 100 ? -0.201 -19.109 6.605 1 98.06 100 ASP A CA 1
ATOM 778 C C . ASP A 1 100 ? 0.132 -18.641 5.188 1 98.06 100 ASP A C 1
ATOM 780 O O . ASP A 1 100 ? 1.297 -18.641 4.785 1 98.06 100 ASP A O 1
ATOM 784 N N . LEU A 1 101 ? -0.88 -18.219 4.461 1 98.56 101 LEU A N 1
ATOM 785 C CA . LEU A 1 101 ? -0.68 -17.906 3.051 1 98.56 101 LEU A CA 1
ATOM 786 C C . LEU A 1 101 ? -0.825 -16.406 2.811 1 98.56 101 LEU A C 1
ATOM 788 O O . LEU A 1 101 ? -1.734 -15.766 3.35 1 98.56 101 LEU A O 1
ATOM 792 N N . TYR A 1 102 ? 0.077 -15.867 2.068 1 98.69 102 TYR A N 1
ATOM 793 C CA . TYR A 1 102 ? 0.032 -14.547 1.451 1 98.69 102 TYR A CA 1
ATOM 794 C C . TYR A 1 102 ? -0.102 -14.664 -0.063 1 98.69 102 TYR A C 1
ATOM 796 O O . TYR A 1 102 ? 0.752 -15.25 -0.727 1 98.69 102 TYR A O 1
ATOM 804 N N . LEU A 1 103 ? -1.185 -14.109 -0.58 1 98.94 103 LEU A N 1
ATOM 805 C CA . LEU A 1 103 ? -1.485 -14.297 -1.995 1 98.94 103 LEU A CA 1
ATOM 806 C C . LEU A 1 103 ? -1.367 -12.984 -2.756 1 98.94 103 LEU A C 1
ATOM 808 O O . LEU A 1 103 ? -1.834 -11.945 -2.285 1 98.94 103 LEU A O 1
ATOM 812 N N . PHE A 1 104 ? -0.674 -13.008 -3.865 1 98.94 104 PHE A N 1
ATOM 813 C CA . PHE A 1 104 ? -0.604 -11.789 -4.652 1 98.94 104 PHE A CA 1
ATOM 814 C C . PHE A 1 104 ? -0.749 -12.086 -6.141 1 98.94 104 PHE A C 1
ATOM 816 O O . PHE A 1 104 ? -0.404 -13.18 -6.59 1 98.94 104 PHE A O 1
ATOM 823 N N . ALA A 1 105 ? -1.308 -11.148 -6.863 1 98.88 105 ALA A N 1
ATOM 824 C CA . ALA A 1 105 ? -1.479 -11.234 -8.312 1 98.88 105 ALA A CA 1
ATOM 825 C C . ALA A 1 105 ? -1.058 -9.938 -8.992 1 98.88 105 ALA A C 1
ATOM 827 O O . ALA A 1 105 ? -1.287 -8.852 -8.461 1 98.88 105 ALA A O 1
ATOM 828 N N . THR A 1 106 ? -0.426 -10.086 -10.086 1 98.75 106 THR A N 1
ATOM 829 C CA . THR A 1 106 ? -0.136 -8.945 -10.953 1 98.75 106 THR A CA 1
ATOM 830 C C . THR A 1 106 ? -1.095 -8.906 -12.141 1 98.75 106 THR A C 1
ATOM 832 O O . THR A 1 106 ? -1.625 -9.938 -12.547 1 98.75 106 THR A O 1
ATOM 835 N N . MET A 1 107 ? -1.366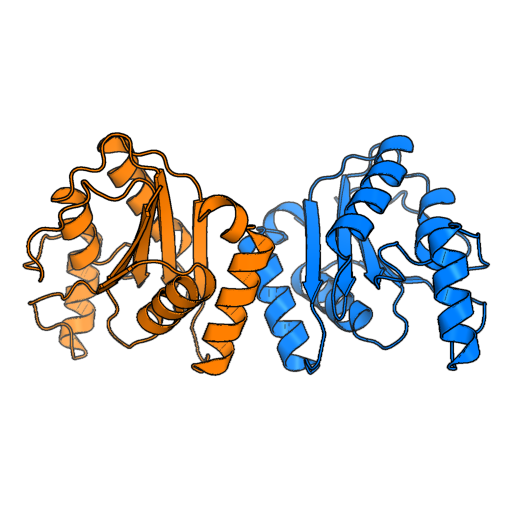 -7.691 -12.641 1 97.75 107 MET A N 1
ATOM 836 C CA . MET A 1 107 ? -2.279 -7.531 -13.773 1 97.75 107 MET A CA 1
ATOM 837 C C . MET A 1 107 ? -1.911 -6.305 -14.602 1 97.75 107 MET A C 1
ATOM 839 O O . MET A 1 107 ? -1.213 -5.414 -14.117 1 97.75 107 MET A O 1
ATOM 843 N N . THR A 1 108 ? -2.391 -6.262 -15.82 1 95 108 THR A N 1
ATOM 844 C CA . THR A 1 108 ? -2.227 -5.078 -16.656 1 95 108 THR A CA 1
ATOM 845 C C . THR A 1 108 ? -3.537 -4.305 -16.766 1 95 108 THR A C 1
ATOM 847 O O . THR A 1 108 ? -3.545 -3.131 -17.141 1 95 108 THR A O 1
ATOM 850 N N . GLY A 1 109 ? -4.625 -4.805 -16.453 1 91.31 109 GLY A N 1
ATOM 851 C CA . GLY A 1 109 ? -5.918 -4.148 -16.531 1 91.31 109 GLY A CA 1
ATOM 852 C C . GLY A 1 109 ? -6.812 -4.449 -15.344 1 91.31 109 GLY A C 1
ATOM 853 O O . GLY A 1 109 ? -6.68 -3.824 -14.289 1 91.31 109 GLY A O 1
ATOM 854 N N . ARG A 1 110 ? -7.688 -5.406 -15.445 1 90.5 110 ARG A N 1
ATOM 855 C CA . ARG A 1 110 ? -8.641 -5.766 -14.398 1 90.5 110 ARG A CA 1
ATOM 856 C C . ARG A 1 110 ? -8.539 -7.246 -14.055 1 90.5 110 ARG A C 1
ATOM 858 O O . ARG A 1 110 ? -7.773 -7.984 -14.68 1 90.5 110 ARG A O 1
ATOM 865 N N . GLY A 1 111 ? -9.117 -7.609 -12.977 1 95.06 111 GLY A N 1
ATOM 866 C CA . GLY A 1 111 ? -9.289 -9.016 -12.664 1 95.06 111 GLY A CA 1
ATOM 867 C C . GLY A 1 111 ? -8.367 -9.5 -11.555 1 95.06 111 GLY A C 1
ATOM 868 O O . GLY A 1 111 ? -8.422 -10.664 -11.148 1 95.06 111 GLY A O 1
ATOM 869 N N . GLY A 1 112 ? -7.516 -8.625 -11.086 1 96.88 112 GLY A N 1
ATOM 870 C CA . GLY A 1 112 ? -6.578 -9.016 -10.039 1 96.88 112 GLY A CA 1
ATOM 871 C C . GLY A 1 112 ? -7.258 -9.492 -8.773 1 96.88 112 GLY A C 1
ATOM 872 O O . GLY A 1 112 ? -6.887 -10.531 -8.219 1 96.88 112 GLY A O 1
ATOM 873 N N . GLN A 1 113 ? -8.25 -8.758 -8.352 1 97.06 113 GLN A N 1
ATOM 874 C CA . GLN A 1 113 ? -8.945 -9.125 -7.121 1 97.06 113 GLN A CA 1
ATOM 875 C C . GLN A 1 113 ? -9.641 -10.477 -7.262 1 97.06 113 GLN A C 1
ATOM 877 O O . GLN A 1 113 ? -9.562 -11.32 -6.367 1 97.06 113 GLN A O 1
ATOM 882 N N . ALA A 1 114 ? -10.289 -10.711 -8.375 1 98 114 ALA A N 1
ATOM 883 C CA . ALA A 1 114 ? -10.922 -12 -8.625 1 98 114 ALA A CA 1
ATOM 884 C C . ALA A 1 114 ? -9.898 -13.133 -8.586 1 98 114 ALA A C 1
ATOM 886 O O . ALA A 1 114 ? -10.195 -14.227 -8.109 1 98 114 ALA A O 1
ATOM 887 N N . THR A 1 115 ? -8.766 -12.836 -9.094 1 98.5 115 THR A N 1
ATOM 888 C CA . THR A 1 115 ? -7.684 -13.812 -9.141 1 98.5 115 THR A CA 1
ATOM 889 C C . THR A 1 115 ? -7.254 -14.219 -7.734 1 98.5 115 THR A C 1
ATOM 891 O O . THR A 1 115 ? -7.23 -15.406 -7.402 1 98.5 115 THR A O 1
ATOM 894 N N . VAL A 1 116 ? -7.023 -13.242 -6.816 1 98.69 116 VAL A N 1
ATOM 895 C CA . VAL A 1 116 ? -6.566 -13.586 -5.473 1 98.69 116 VAL A CA 1
ATOM 896 C C . VAL A 1 116 ? -7.719 -14.18 -4.668 1 98.69 116 VAL A C 1
ATOM 898 O O . VAL A 1 116 ? -7.508 -15.047 -3.814 1 98.69 116 VAL A O 1
ATOM 901 N N . ASP A 1 117 ? -8.906 -13.789 -4.965 1 98.62 117 ASP A N 1
ATOM 902 C CA . ASP A 1 117 ? -10.062 -14.391 -4.305 1 98.62 117 ASP A CA 1
ATOM 903 C C . ASP A 1 117 ? -10.172 -15.875 -4.633 1 98.62 117 ASP A C 1
ATOM 905 O O . ASP A 1 117 ? -10.438 -16.688 -3.748 1 98.62 117 ASP A O 1
ATOM 909 N N . ARG A 1 118 ? -9.992 -16.141 -5.895 1 98.62 118 ARG A N 1
ATOM 910 C CA . ARG A 1 118 ? -10.055 -17.547 -6.309 1 98.62 118 ARG A CA 1
ATOM 911 C C . ARG A 1 118 ? -8.938 -18.359 -5.66 1 98.62 118 ARG A C 1
ATOM 913 O O . ARG A 1 118 ? -9.164 -19.484 -5.203 1 98.62 118 ARG A O 1
ATOM 920 N N . MET A 1 119 ? -7.742 -17.797 -5.645 1 98.75 119 MET A N 1
ATOM 921 C CA . MET A 1 119 ? -6.637 -18.453 -4.953 1 98.75 119 MET A CA 1
ATOM 922 C C . MET A 1 119 ? -6.984 -18.703 -3.488 1 98.75 119 MET A C 1
ATOM 924 O O . MET A 1 119 ? -6.734 -19.797 -2.961 1 98.75 119 MET A O 1
ATOM 928 N N . ALA A 1 120 ? -7.566 -17.703 -2.85 1 98.88 120 ALA A N 1
ATOM 929 C CA . ALA A 1 120 ? -7.922 -17.797 -1.437 1 98.88 120 ALA A CA 1
ATOM 930 C C . ALA A 1 120 ? -8.914 -18.922 -1.19 1 98.88 120 ALA A C 1
ATOM 932 O O . ALA A 1 120 ? -8.758 -19.703 -0.242 1 98.88 120 ALA A O 1
ATOM 933 N N . GLU A 1 121 ? -9.844 -19 -2.018 1 98.69 121 GLU A N 1
ATOM 934 C CA . GLU A 1 121 ? -10.82 -20.078 -1.912 1 98.69 121 GLU A CA 1
ATOM 935 C C . GLU A 1 121 ? -10.133 -21.453 -1.965 1 98.69 121 GLU A C 1
ATOM 937 O O . GLU A 1 121 ? -10.43 -22.328 -1.154 1 98.69 121 GLU A O 1
ATOM 942 N N . LYS A 1 122 ? -9.258 -21.625 -2.85 1 98.5 122 LYS A N 1
ATOM 943 C CA . LYS A 1 122 ? -8.602 -22.906 -3.072 1 98.5 122 LYS A CA 1
ATOM 944 C C . LYS A 1 122 ? -7.691 -23.266 -1.903 1 98.5 122 LYS A C 1
ATOM 946 O O . LYS A 1 122 ? -7.672 -24.422 -1.456 1 98.5 122 LYS A O 1
ATOM 951 N N . VAL A 1 123 ? -6.984 -22.25 -1.438 1 98.75 123 VAL A N 1
ATOM 952 C CA . VAL A 1 123 ? -6.027 -22.578 -0.387 1 98.75 123 VAL A CA 1
ATOM 953 C C . VAL A 1 123 ? -6.766 -22.828 0.927 1 98.75 123 VAL A C 1
ATOM 955 O O . VAL A 1 123 ? -6.367 -23.672 1.725 1 98.75 123 VAL A O 1
ATOM 958 N N . LYS A 1 124 ? -7.832 -22.062 1.192 1 98.69 124 LYS A N 1
ATOM 959 C CA . LYS A 1 124 ? -8.641 -22.297 2.391 1 98.69 124 LYS A CA 1
ATOM 960 C C . LYS A 1 124 ? -9.258 -23.688 2.381 1 98.69 124 LYS A C 1
ATOM 962 O O . LYS A 1 124 ? -9.289 -24.359 3.414 1 98.69 124 LYS A O 1
ATOM 967 N N . ALA A 1 125 ? -9.672 -24.109 1.206 1 98.19 125 ALA A N 1
ATOM 968 C CA . ALA A 1 125 ? -10.25 -25.438 1.054 1 98.19 125 ALA A CA 1
ATOM 969 C C . ALA A 1 125 ? -9.227 -26.516 1.38 1 98.19 125 ALA A C 1
ATOM 971 O O . ALA A 1 125 ? -9.594 -27.672 1.651 1 98.19 125 ALA A O 1
ATOM 972 N N . ARG A 1 126 ? -8.039 -26.172 1.46 1 97.81 126 ARG A N 1
ATOM 973 C CA . ARG A 1 126 ? -6.961 -27.125 1.695 1 97.81 126 ARG A CA 1
ATOM 974 C C . ARG A 1 126 ? -6.367 -26.953 3.09 1 97.81 126 ARG A C 1
ATOM 976 O O . ARG A 1 126 ? -5.277 -27.453 3.373 1 97.81 126 ARG A O 1
ATOM 983 N N . GLY A 1 127 ? -7.059 -26.125 3.877 1 98.25 127 GLY A N 1
ATOM 984 C CA . GLY A 1 127 ? -6.73 -26.047 5.293 1 98.25 127 GLY A CA 1
ATOM 985 C C . GLY A 1 127 ? -5.758 -24.938 5.621 1 98.25 127 GLY A C 1
ATOM 986 O O . GLY A 1 127 ? -5.246 -24.859 6.738 1 98.25 127 GLY A O 1
ATOM 987 N N . ALA A 1 128 ? -5.43 -24.078 4.684 1 98.62 128 ALA A N 1
ATOM 988 C CA . ALA A 1 128 ? -4.52 -22.969 4.926 1 98.62 128 ALA A CA 1
ATOM 989 C C . ALA A 1 128 ? -5.266 -21.766 5.504 1 98.62 128 ALA A C 1
ATOM 991 O O . ALA A 1 128 ? -6.496 -21.703 5.438 1 98.62 128 ALA A O 1
ATOM 992 N N . ARG A 1 129 ? -4.555 -20.891 6.18 1 98.38 129 ARG A N 1
ATOM 993 C CA . ARG A 1 129 ? -5.047 -19.594 6.602 1 98.38 129 ARG A CA 1
ATOM 994 C C . ARG A 1 129 ? -4.543 -18.484 5.676 1 98.38 129 ARG A C 1
ATOM 996 O O . ARG A 1 129 ? -3.346 -18.406 5.398 1 98.38 129 ARG A O 1
ATOM 1003 N N . VAL A 1 130 ? -5.484 -17.781 5.137 1 98.69 130 VAL A N 1
ATOM 1004 C CA . VAL A 1 130 ? -5.082 -16.641 4.332 1 98.69 130 VAL A CA 1
ATOM 1005 C C . VAL A 1 130 ? -4.84 -15.43 5.234 1 98.69 130 VAL A C 1
ATOM 1007 O O . VAL A 1 130 ? -5.758 -14.961 5.906 1 98.69 130 VAL A O 1
ATOM 1010 N N . ILE A 1 131 ? -3.621 -14.961 5.273 1 98.06 131 ILE A N 1
ATOM 1011 C CA . ILE A 1 131 ? -3.225 -13.867 6.152 1 98.06 131 ILE A CA 1
ATOM 1012 C C . ILE A 1 131 ? -3.396 -12.531 5.422 1 98.06 131 ILE A C 1
ATOM 1014 O O . ILE A 1 131 ? -3.887 -11.562 6 1 98.06 131 ILE A O 1
ATOM 1018 N N . GLU A 1 132 ? -2.932 -12.453 4.207 1 98.06 132 GLU A N 1
ATOM 1019 C CA . GLU A 1 132 ? -2.984 -11.227 3.416 1 98.06 132 GLU A CA 1
ATOM 1020 C C . GLU A 1 132 ? -3.074 -11.531 1.924 1 98.06 132 GLU A C 1
ATOM 1022 O O . GLU A 1 132 ? -2.559 -12.555 1.464 1 98.06 132 GLU A O 1
ATOM 1027 N N . THR A 1 133 ? -3.805 -10.711 1.23 1 98.75 133 THR A N 1
ATOM 1028 C CA . THR A 1 133 ? -3.818 -10.727 -0.228 1 98.75 133 THR A CA 1
ATOM 1029 C C . THR A 1 133 ? -3.564 -9.328 -0.785 1 98.75 133 THR A C 1
ATOM 1031 O O . THR A 1 133 ? -3.904 -8.328 -0.148 1 98.75 133 THR A O 1
ATOM 1034 N N . PHE A 1 134 ? -2.922 -9.219 -1.958 1 98.62 134 PHE A N 1
ATOM 1035 C CA . PHE A 1 134 ? -2.812 -7.93 -2.625 1 98.62 134 PHE A CA 1
ATOM 1036 C C . PHE A 1 134 ? -2.635 -8.109 -4.129 1 98.62 134 PHE A C 1
ATOM 1038 O O . PHE A 1 134 ? -2.258 -9.188 -4.59 1 98.62 134 PHE A O 1
ATOM 1045 N N . THR A 1 135 ? -2.957 -7.141 -4.855 1 98.69 135 THR A N 1
ATOM 1046 C CA . THR A 1 135 ? -2.781 -7.105 -6.301 1 98.69 135 THR A CA 1
ATOM 1047 C C . THR A 1 135 ? -1.938 -5.902 -6.715 1 98.69 135 THR A C 1
ATOM 1049 O O . THR A 1 135 ? -1.853 -4.918 -5.98 1 98.69 135 THR A O 1
ATOM 1052 N N . LEU A 1 136 ? -1.315 -5.992 -7.812 1 98.5 136 LEU A N 1
ATOM 1053 C CA . LEU A 1 136 ? -0.479 -4.914 -8.32 1 98.5 136 LEU A CA 1
ATOM 1054 C C . LEU A 1 136 ? -0.651 -4.754 -9.828 1 98.5 136 LEU A C 1
ATOM 1056 O O . LEU A 1 136 ? -0.499 -5.723 -10.578 1 98.5 136 LEU A O 1
ATOM 1060 N N . ASN A 1 137 ? -1.048 -3.596 -10.266 1 97.94 137 ASN A N 1
ATOM 1061 C CA . ASN A 1 137 ? -1.086 -3.266 -11.688 1 97.94 137 ASN A CA 1
ATOM 1062 C C . ASN A 1 137 ? 0.314 -3.025 -12.25 1 97.94 137 ASN A C 1
ATOM 1064 O O . ASN A 1 137 ? 1.07 -2.215 -11.711 1 97.94 137 ASN A O 1
ATOM 1068 N N . THR A 1 138 ? 0.637 -3.709 -13.32 1 98.19 138 THR A N 1
ATOM 1069 C CA . THR A 1 138 ? 1.997 -3.629 -13.844 1 98.19 138 THR A CA 1
ATOM 1070 C C . THR A 1 138 ? 2.01 -2.996 -15.234 1 98.19 138 THR A C 1
ATOM 1072 O O . THR A 1 138 ? 3.053 -2.939 -15.883 1 98.19 138 THR A O 1
ATOM 1075 N N . LYS A 1 139 ? 0.888 -2.541 -15.695 1 96.5 139 LYS A N 1
ATOM 1076 C CA . LYS A 1 139 ? 0.79 -1.972 -17.047 1 96.5 139 LYS A CA 1
ATOM 1077 C C . LYS A 1 139 ? 1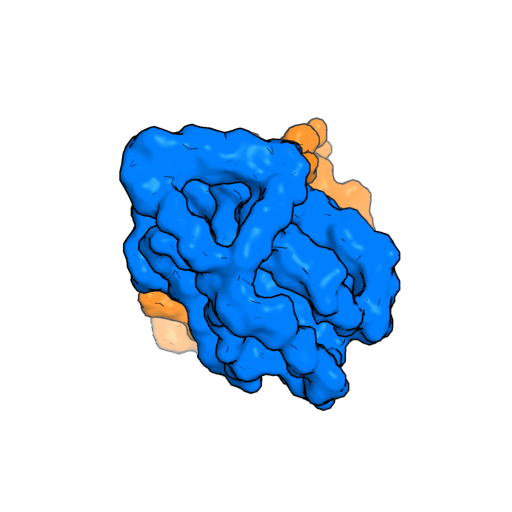.739 -0.789 -17.203 1 96.5 139 LYS A C 1
ATOM 1079 O O . LYS A 1 139 ? 1.739 0.133 -16.391 1 96.5 139 LYS A O 1
ATOM 1084 N N . ASP A 1 140 ? 2.549 -0.758 -18.234 1 95.75 140 ASP A N 1
ATOM 1085 C CA . ASP A 1 140 ? 3.434 0.322 -18.656 1 95.75 140 ASP A CA 1
ATOM 1086 C C . ASP A 1 140 ? 4.402 0.713 -17.547 1 95.75 140 ASP A C 1
ATOM 1088 O O . ASP A 1 140 ? 4.758 1.886 -17.406 1 95.75 140 ASP A O 1
ATOM 1092 N N . LYS A 1 141 ? 4.742 -0.203 -16.641 1 97.12 141 LYS A N 1
ATOM 1093 C CA . LYS A 1 141 ? 5.699 0.073 -15.578 1 97.12 141 LYS A CA 1
ATOM 1094 C C . LYS A 1 141 ? 7.031 -0.623 -15.844 1 97.12 141 LYS A C 1
ATOM 1096 O O . LYS A 1 141 ? 7.059 -1.774 -16.281 1 97.12 141 LYS A O 1
ATOM 1101 N N . ASP A 1 142 ? 8.055 0.15 -15.68 1 97.44 142 ASP A N 1
ATOM 1102 C CA . ASP A 1 142 ? 9.375 -0.458 -15.828 1 97.44 142 ASP A CA 1
ATOM 1103 C C . ASP A 1 142 ? 9.797 -1.167 -14.547 1 97.44 142 ASP A C 1
ATOM 1105 O O . ASP A 1 142 ? 9.078 -1.146 -13.547 1 97.44 142 ASP A O 1
ATOM 1109 N N . ILE A 1 143 ? 10.938 -1.84 -14.547 1 98.31 143 ILE A N 1
ATOM 1110 C CA . ILE A 1 143 ? 11.43 -2.678 -13.461 1 98.31 143 ILE A CA 1
ATOM 1111 C C . ILE A 1 143 ? 11.602 -1.839 -12.195 1 98.31 143 ILE A C 1
ATOM 1113 O O . ILE A 1 143 ? 11.188 -2.252 -11.109 1 98.31 143 ILE A O 1
ATOM 1117 N N . GLU A 1 144 ? 12.141 -0.636 -12.336 1 97.94 144 GLU A N 1
ATOM 1118 C CA . GLU A 1 144 ? 12.383 0.225 -11.18 1 97.94 144 GLU A CA 1
ATOM 1119 C C . GLU A 1 144 ? 11.07 0.621 -10.5 1 97.94 144 GLU A C 1
ATOM 1121 O O . GLU A 1 144 ? 10.984 0.635 -9.273 1 97.94 144 GLU A O 1
ATOM 1126 N N . THR A 1 145 ? 10.117 0.95 -11.32 1 98.19 145 THR A N 1
ATOM 1127 C CA . THR A 1 145 ? 8.82 1.328 -10.789 1 98.19 145 THR A CA 1
ATOM 1128 C C . THR A 1 145 ? 8.156 0.149 -10.078 1 98.19 145 THR A C 1
ATOM 1130 O O . THR A 1 145 ? 7.551 0.315 -9.016 1 98.19 145 THR A O 1
ATOM 1133 N N . LEU A 1 146 ? 8.273 -1.005 -10.656 1 98.75 146 LEU A N 1
ATOM 1134 C CA . LEU A 1 146 ? 7.684 -2.197 -10.055 1 98.75 146 LEU A CA 1
ATOM 1135 C C . LEU A 1 146 ? 8.336 -2.502 -8.711 1 98.75 146 LEU A C 1
ATOM 1137 O O . LEU A 1 146 ? 7.66 -2.904 -7.758 1 98.75 146 LEU A O 1
ATOM 1141 N N . ILE A 1 147 ? 9.656 -2.361 -8.648 1 98.75 147 ILE A N 1
ATOM 1142 C CA . ILE A 1 147 ? 10.375 -2.559 -7.395 1 98.75 147 ILE A CA 1
ATOM 1143 C C . ILE A 1 147 ? 9.859 -1.576 -6.344 1 98.75 147 ILE A C 1
ATOM 1145 O O . ILE A 1 147 ? 9.523 -1.973 -5.227 1 98.75 147 ILE A O 1
ATOM 1149 N N . ASN A 1 148 ? 9.742 -0.314 -6.742 1 98.5 148 ASN A N 1
ATOM 1150 C CA . ASN A 1 148 ? 9.234 0.709 -5.836 1 98.5 148 ASN A CA 1
ATOM 1151 C C . ASN A 1 148 ? 7.816 0.398 -5.375 1 98.5 148 ASN A C 1
ATOM 1153 O O . ASN A 1 148 ? 7.504 0.506 -4.188 1 98.5 148 ASN A O 1
ATOM 1157 N N . ASP A 1 149 ? 6.945 0.065 -6.281 1 98.69 149 ASP A N 1
ATOM 1158 C CA . ASP A 1 149 ? 5.57 -0.274 -5.93 1 98.69 149 ASP A CA 1
ATOM 1159 C C . ASP A 1 149 ? 5.527 -1.403 -4.902 1 98.69 149 ASP A C 1
ATOM 1161 O O . ASP A 1 149 ? 4.742 -1.359 -3.953 1 98.69 149 ASP A O 1
ATOM 1165 N N . THR A 1 150 ? 6.32 -2.412 -5.133 1 98.88 150 THR A N 1
ATOM 1166 C CA . THR A 1 150 ? 6.363 -3.562 -4.238 1 98.88 150 THR A CA 1
ATOM 1167 C C . THR A 1 150 ? 6.828 -3.146 -2.844 1 98.88 150 THR A C 1
ATOM 1169 O O . THR A 1 150 ? 6.277 -3.596 -1.839 1 98.88 150 THR A O 1
ATOM 1172 N N . GLU A 1 151 ? 7.797 -2.279 -2.76 1 98.31 151 GLU A N 1
ATOM 1173 C CA . GLU A 1 151 ? 8.281 -1.786 -1.475 1 98.31 151 GLU A CA 1
ATOM 1174 C C . GLU A 1 151 ? 7.203 -0.996 -0.743 1 98.31 151 GLU A C 1
ATOM 1176 O O . GLU A 1 151 ? 7.062 -1.108 0.477 1 98.31 151 GLU A O 1
ATOM 1181 N N . VAL A 1 152 ? 6.48 -0.217 -1.481 1 98.44 152 VAL A N 1
ATOM 1182 C CA . VAL A 1 152 ? 5.375 0.526 -0.89 1 98.44 152 VAL A CA 1
A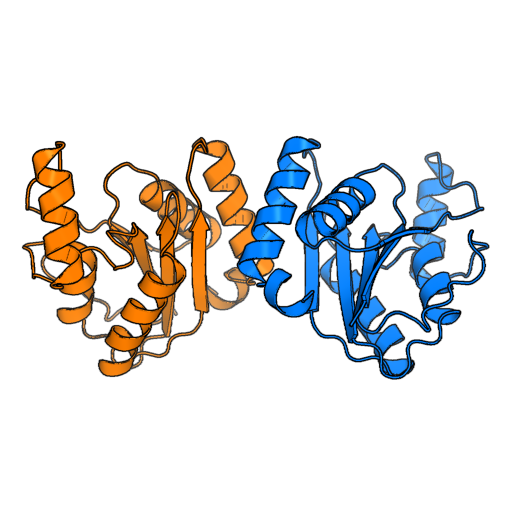TOM 1183 C C . VAL A 1 152 ? 4.352 -0.447 -0.31 1 98.44 152 VAL A C 1
ATOM 1185 O O . VAL A 1 152 ? 3.859 -0.249 0.804 1 98.44 152 VAL A O 1
ATOM 1188 N N . ILE A 1 153 ? 4.039 -1.492 -1.004 1 98.69 153 ILE A N 1
ATOM 1189 C CA . ILE A 1 153 ? 3.07 -2.488 -0.559 1 98.69 153 ILE A CA 1
ATOM 1190 C C . ILE A 1 153 ? 3.568 -3.156 0.72 1 98.69 153 ILE A C 1
ATOM 1192 O O . ILE A 1 153 ? 2.809 -3.326 1.677 1 98.69 153 ILE A O 1
ATOM 1196 N N . ILE A 1 154 ? 4.867 -3.537 0.71 1 98.44 154 ILE A N 1
ATOM 1197 C CA . ILE A 1 154 ? 5.477 -4.18 1.87 1 98.44 154 ILE A CA 1
ATOM 1198 C C . ILE A 1 154 ? 5.301 -3.295 3.102 1 98.44 154 ILE A C 1
ATOM 1200 O O . ILE A 1 154 ? 4.938 -3.779 4.176 1 98.44 154 ILE A O 1
ATOM 1204 N N . ASP A 1 155 ? 5.477 -1.992 2.896 1 96.44 155 ASP A N 1
ATOM 1205 C CA . ASP A 1 155 ? 5.383 -1.047 4.004 1 96.44 155 ASP A CA 1
ATOM 1206 C C . ASP A 1 155 ? 3.934 -0.875 4.457 1 96.44 155 ASP A C 1
ATOM 1208 O O . ASP A 1 155 ? 3.637 -0.948 5.648 1 96.44 155 ASP A O 1
ATOM 1212 N N . ILE A 1 156 ? 3.092 -0.691 3.496 1 97.44 156 ILE A N 1
ATOM 1213 C CA . ILE A 1 156 ? 1.695 -0.387 3.791 1 97.44 156 ILE A CA 1
ATOM 1214 C C . ILE A 1 156 ? 1.034 -1.591 4.457 1 97.44 156 ILE A C 1
ATOM 1216 O O . ILE A 1 156 ? 0.218 -1.433 5.371 1 97.44 156 ILE A O 1
ATOM 1220 N N . LEU A 1 157 ? 1.403 -2.773 4.078 1 97.5 157 LEU A N 1
ATOM 1221 C CA . LEU A 1 157 ? 0.783 -3.979 4.613 1 97.5 157 LEU A CA 1
ATOM 1222 C C . LEU A 1 157 ? 1.589 -4.531 5.785 1 97.5 157 LEU A C 1
ATOM 1224 O O . LEU A 1 157 ? 1.235 -5.566 6.355 1 97.5 157 LEU A O 1
ATOM 1228 N N . ASP A 1 158 ? 2.688 -3.91 6.129 1 95.19 158 ASP A N 1
ATOM 1229 C CA . ASP A 1 158 ? 3.549 -4.316 7.234 1 95.19 158 ASP A CA 1
ATOM 1230 C C . ASP A 1 158 ? 3.963 -5.781 7.098 1 95.19 158 ASP A C 1
ATOM 1232 O O . ASP A 1 158 ? 3.846 -6.555 8.047 1 95.19 158 ASP A O 1
ATOM 1236 N N . LEU A 1 159 ? 4.477 -6.18 5.91 1 97 159 LEU A N 1
ATOM 1237 C CA . LEU A 1 159 ? 4.773 -7.578 5.617 1 97 159 LEU A CA 1
ATOM 1238 C C . LEU A 1 159 ? 6.066 -8.016 6.301 1 97 159 LEU A C 1
ATOM 1240 O O . LEU A 1 159 ? 6.34 -9.211 6.422 1 97 159 LEU A O 1
ATOM 1244 N N . LYS A 1 160 ? 6.898 -7.09 6.785 1 92.06 160 LYS A N 1
ATOM 1245 C CA . LYS A 1 160 ? 8.133 -7.438 7.488 1 92.06 160 LYS A CA 1
ATOM 1246 C C . LYS A 1 160 ? 7.84 -7.906 8.906 1 92.06 160 LYS A C 1
ATOM 1248 O O . LYS A 1 160 ? 8.656 -8.602 9.516 1 92.06 160 LYS A O 1
ATOM 1253 N N . MET A 1 161 ? 6.695 -7.406 9.367 1 78.81 161 MET A N 1
ATOM 1254 C CA . MET A 1 161 ? 6.336 -7.801 10.727 1 78.81 161 MET A CA 1
ATOM 1255 C C . MET A 1 161 ? 6.016 -9.289 10.797 1 78.81 161 MET A C 1
ATOM 1257 O O . MET A 1 161 ? 6.18 -9.914 11.844 1 78.81 161 MET A O 1
ATOM 1261 N N . TYR A 1 162 ? 5.68 -9.906 9.758 1 67.44 162 TYR A N 1
ATOM 1262 C CA . TYR A 1 162 ? 5.246 -11.305 9.742 1 67.44 162 TYR A CA 1
ATOM 1263 C C . TYR A 1 162 ? 6.395 -12.227 9.359 1 67.44 162 TYR A C 1
ATOM 1265 O O . TYR A 1 162 ? 6.293 -13.445 9.5 1 67.44 162 TYR A O 1
ATOM 1273 N N . SER A 1 163 ? 7.445 -11.773 8.734 1 61 163 SER A N 1
ATOM 1274 C CA . SER A 1 163 ? 8.508 -12.617 8.203 1 61 163 SER A CA 1
ATOM 1275 C C . SER A 1 163 ? 9.539 -12.945 9.273 1 61 163 SER A C 1
ATOM 1277 O O . SER A 1 163 ? 10.453 -13.75 9.047 1 61 163 SER A O 1
ATOM 1279 N N . GLY A 1 164 ? 9.547 -12.281 10.508 1 48.81 164 GLY A N 1
ATOM 1280 C CA . GLY A 1 164 ? 10.516 -12.656 11.531 1 48.81 164 GLY A CA 1
ATOM 1281 C C . GLY A 1 164 ? 10.117 -13.898 12.297 1 48.81 164 GLY A C 1
ATOM 1282 O O . GLY A 1 164 ? 8.938 -14.258 12.352 1 48.81 164 GLY A O 1
ATOM 1283 N N . MET B 1 1 ? -22.422 11.117 1.187 1 68.75 1 MET B N 1
ATOM 1284 C CA . MET B 1 1 ? -21.453 11.523 2.213 1 68.75 1 MET B CA 1
ATOM 1285 C C . MET B 1 1 ? -20.25 12.203 1.59 1 68.75 1 MET B C 1
ATOM 1287 O O . MET B 1 1 ? -19.812 11.836 0.499 1 68.75 1 MET B O 1
ATOM 1291 N N . LYS B 1 2 ? -19.938 13.531 2.029 1 91.62 2 LYS B N 1
ATOM 1292 C CA . LYS B 1 2 ? -18.875 14.328 1.434 1 91.62 2 LYS B CA 1
ATOM 1293 C C . LYS B 1 2 ? -17.547 14.102 2.168 1 91.62 2 LYS B C 1
ATOM 1295 O O . LYS B 1 2 ? -17.547 13.852 3.375 1 91.62 2 LYS B O 1
ATOM 1300 N N . THR B 1 3 ? -16.469 14.031 1.367 1 97.19 3 THR B N 1
ATOM 1301 C CA . THR B 1 3 ? -15.141 13.805 1.903 1 97.19 3 THR B CA 1
ATOM 1302 C C . THR B 1 3 ? -14.273 15.055 1.729 1 97.19 3 THR B C 1
ATOM 1304 O O . THR B 1 3 ? -14.336 15.719 0.696 1 97.19 3 THR B O 1
ATOM 1307 N N . LEU B 1 4 ? -13.5 15.344 2.783 1 98.12 4 LEU B N 1
ATOM 1308 C CA . LEU B 1 4 ? -12.562 16.469 2.758 1 98.12 4 LEU B CA 1
ATOM 1309 C C . LEU B 1 4 ? -11.156 16 3.119 1 98.12 4 LEU B C 1
ATOM 1311 O O . LEU B 1 4 ? -10.969 15.219 4.051 1 98.12 4 LEU B O 1
ATOM 1315 N N . ILE B 1 5 ? -10.18 16.422 2.354 1 98.62 5 ILE B N 1
ATOM 1316 C CA . ILE B 1 5 ? -8.773 16.219 2.703 1 98.62 5 ILE B CA 1
ATOM 1317 C C . ILE B 1 5 ? -8.188 17.516 3.244 1 98.62 5 ILE B C 1
ATOM 1319 O O . ILE B 1 5 ? -8.203 18.547 2.562 1 98.62 5 ILE B O 1
ATOM 1323 N N . ILE B 1 6 ? -7.703 17.453 4.453 1 98.88 6 ILE B N 1
ATOM 1324 C CA . ILE B 1 6 ? -6.996 18.578 5.078 1 98.88 6 ILE B CA 1
ATOM 1325 C C . ILE B 1 6 ? -5.531 18.203 5.281 1 98.88 6 ILE B C 1
ATOM 1327 O O . ILE B 1 6 ? -5.219 17.094 5.73 1 98.88 6 ILE B O 1
ATOM 1331 N N . TYR B 1 7 ? -4.648 19.156 4.961 1 98.88 7 TYR B N 1
ATOM 1332 C CA . TYR B 1 7 ? -3.242 18.812 5.129 1 98.88 7 TYR B CA 1
ATOM 1333 C C . TYR B 1 7 ? -2.4 20.047 5.387 1 98.88 7 TYR B C 1
ATOM 1335 O O . TYR B 1 7 ? -2.826 21.172 5.09 1 98.88 7 TYR B O 1
ATOM 1343 N N . TYR B 1 8 ? -1.284 19.844 5.98 1 98.69 8 TYR B N 1
ATOM 1344 C CA . TYR B 1 8 ? -0.17 20.781 6.039 1 98.69 8 TYR B CA 1
ATOM 1345 C C . TYR B 1 8 ? 1.053 20.219 5.32 1 98.69 8 TYR B C 1
ATOM 1347 O O . TYR B 1 8 ? 1.358 19.031 5.434 1 98.69 8 TYR B O 1
ATOM 1355 N N . SER B 1 9 ? 1.734 21.094 4.598 1 98.12 9 SER B N 1
ATOM 1356 C CA . SER B 1 9 ? 2.963 20.719 3.908 1 98.12 9 SER B CA 1
ATOM 1357 C C . SER B 1 9 ? 4.012 21.812 4 1 98.12 9 SER B C 1
ATOM 1359 O O . SER B 1 9 ? 3.709 22.984 3.775 1 98.12 9 SER B O 1
ATOM 1361 N N . GLN B 1 10 ? 5.227 21.422 4.34 1 94.81 10 GLN B N 1
ATOM 1362 C CA . GLN B 1 10 ? 6.289 22.422 4.457 1 94.81 10 GLN B CA 1
ATOM 1363 C C . GLN B 1 10 ? 7.07 22.547 3.152 1 94.81 10 GLN B C 1
ATOM 1365 O O . GLN B 1 10 ? 7.305 23.656 2.662 1 94.81 10 GLN B O 1
ATOM 1370 N N . HIS B 1 11 ? 7.441 21.406 2.564 1 93.75 11 HIS B N 1
ATOM 1371 C CA . HIS B 1 11 ? 8.328 21.438 1.405 1 93.75 11 HIS B CA 1
ATOM 1372 C C . HIS B 1 11 ? 7.656 20.812 0.186 1 93.75 11 HIS B C 1
ATOM 1374 O O . HIS B 1 11 ? 8.328 20.5 -0.8 1 93.75 11 HIS B O 1
ATOM 1380 N N . GLY B 1 12 ? 6.391 20.516 0.271 1 97.5 12 GLY B N 1
ATOM 1381 C CA . GLY B 1 12 ? 5.641 20.156 -0.926 1 97.5 12 GLY B CA 1
ATOM 1382 C C . GLY B 1 12 ? 5.332 18.672 -1.022 1 97.5 12 GLY B C 1
ATOM 1383 O O . GLY B 1 12 ? 4.426 18.266 -1.752 1 97.5 12 GLY B O 1
ATOM 1384 N N . SER B 1 13 ? 6.035 17.797 -0.319 1 98.06 13 SER B N 1
ATOM 1385 C CA . SER B 1 13 ? 5.832 16.359 -0.442 1 98.06 13 SER B CA 1
ATOM 1386 C C . SER B 1 13 ? 4.445 15.945 0.044 1 98.06 13 SER B C 1
ATOM 1388 O O . SER B 1 13 ? 3.736 15.203 -0.637 1 98.06 13 SER B O 1
ATOM 1390 N N . THR B 1 14 ? 4.082 16.406 1.189 1 98.75 14 THR B N 1
ATOM 1391 C CA . THR B 1 14 ? 2.762 16.094 1.729 1 98.75 14 THR B CA 1
ATOM 1392 C C . THR B 1 14 ? 1.665 16.656 0.826 1 98.75 14 THR B C 1
ATOM 1394 O O . THR B 1 14 ? 0.621 16.031 0.648 1 98.75 14 THR B O 1
ATOM 1397 N N . GLU B 1 15 ? 1.903 17.797 0.238 1 98.88 15 GLU B N 1
ATOM 1398 C CA . GLU B 1 15 ? 0.971 18.406 -0.707 1 98.88 15 GLU B CA 1
ATOM 1399 C C . GLU B 1 15 ? 0.724 17.484 -1.904 1 98.88 15 GLU B C 1
ATOM 1401 O O . GLU B 1 15 ? -0.421 17.297 -2.318 1 98.88 15 GLU B O 1
ATOM 1406 N N . VAL B 1 16 ? 1.778 16.938 -2.451 1 98.88 16 VAL B N 1
ATOM 1407 C CA . VAL B 1 16 ? 1.654 16.047 -3.6 1 98.88 16 VAL B CA 1
ATOM 1408 C C . VAL B 1 16 ? 0.76 14.852 -3.238 1 98.88 16 VAL B C 1
ATOM 1410 O O . VAL B 1 16 ? -0.134 14.492 -4.004 1 98.88 16 VAL B O 1
ATOM 1413 N N . VAL B 1 17 ? 0.95 14.25 -2.088 1 98.88 17 VAL B N 1
ATOM 1414 C CA . VAL B 1 17 ? 0.165 13.109 -1.628 1 98.88 17 VAL B CA 1
ATOM 1415 C C . VAL B 1 17 ? -1.296 13.523 -1.461 1 98.88 17 VAL B C 1
ATOM 1417 O O . VAL B 1 17 ? -2.197 12.852 -1.977 1 98.88 17 VAL B O 1
ATOM 1420 N N . ALA B 1 18 ? -1.519 14.648 -0.79 1 98.88 18 ALA B N 1
ATOM 1421 C CA . ALA B 1 18 ? -2.871 15.133 -0.526 1 98.88 18 ALA B CA 1
ATOM 1422 C C . ALA B 1 18 ? -3.611 15.43 -1.827 1 98.88 18 ALA B C 1
ATOM 1424 O O . ALA B 1 18 ? -4.773 15.047 -1.988 1 98.88 18 ALA B O 1
ATOM 1425 N N . ARG B 1 19 ? -2.963 16.062 -2.752 1 98.88 19 ARG B N 1
ATOM 1426 C CA . ARG B 1 19 ? -3.59 16.422 -4.02 1 98.88 19 ARG B CA 1
ATOM 1427 C C . ARG B 1 19 ? -3.877 15.18 -4.859 1 98.88 19 ARG B C 1
ATOM 1429 O O . ARG B 1 19 ? -4.895 15.117 -5.555 1 98.88 19 ARG B O 1
ATOM 1436 N N . THR B 1 20 ? -2.939 14.242 -4.824 1 98.88 20 THR B N 1
ATOM 1437 C CA . THR B 1 20 ? -3.184 12.984 -5.523 1 98.88 20 THR B CA 1
ATOM 1438 C C . THR B 1 20 ? -4.406 12.273 -4.949 1 98.88 20 THR B C 1
ATOM 1440 O O . THR B 1 20 ? -5.262 11.797 -5.695 1 98.88 20 THR B O 1
ATOM 1443 N N . LEU B 1 21 ? -4.48 12.188 -3.617 1 98.69 21 LEU B N 1
ATOM 1444 C CA . LEU B 1 21 ? -5.66 11.617 -2.973 1 98.69 21 LEU B CA 1
ATOM 1445 C C . LEU B 1 21 ? -6.926 12.336 -3.428 1 98.69 21 LEU B C 1
ATOM 1447 O O . LEU B 1 21 ? -7.902 11.688 -3.82 1 98.69 21 LEU B O 1
ATOM 1451 N N . ALA B 1 22 ? -6.891 13.656 -3.361 1 98.38 22 ALA B N 1
ATOM 1452 C CA . ALA B 1 22 ? -8.062 14.453 -3.701 1 98.38 22 ALA B CA 1
ATOM 1453 C C . ALA B 1 22 ? -8.508 14.188 -5.137 1 98.38 22 ALA B C 1
ATOM 1455 O O . ALA B 1 22 ? -9.703 14.031 -5.402 1 98.38 22 ALA B O 1
ATOM 1456 N N . LYS B 1 23 ? -7.562 14.195 -6.016 1 98.19 23 LYS B N 1
ATOM 1457 C CA . LYS B 1 23 ? -7.852 13.945 -7.426 1 98.19 23 LYS B CA 1
ATOM 1458 C C . LYS B 1 23 ? -8.461 12.562 -7.629 1 98.19 23 LYS B C 1
ATOM 1460 O O . LYS B 1 23 ? -9.492 12.422 -8.281 1 98.19 23 LYS B O 1
ATOM 1465 N N . GLU B 1 24 ? -7.832 11.523 -7.074 1 97.69 24 GLU B N 1
ATOM 1466 C CA . GLU B 1 24 ? -8.234 10.141 -7.297 1 97.69 24 GLU B CA 1
ATOM 1467 C C . GLU B 1 24 ? -9.562 9.836 -6.609 1 97.69 24 GLU B C 1
ATOM 1469 O O . GLU B 1 24 ? -10.359 9.039 -7.109 1 97.69 24 GLU B O 1
ATOM 1474 N N . LEU B 1 25 ? -9.781 10.484 -5.469 1 97.38 25 LEU B N 1
ATOM 1475 C CA . LEU B 1 25 ? -10.984 10.195 -4.691 1 97.38 25 LEU B CA 1
ATOM 1476 C C . LEU B 1 25 ? -12.078 11.211 -4.988 1 97.38 25 LEU B C 1
ATOM 1478 O O . LEU B 1 25 ? -13.203 11.07 -4.508 1 97.38 25 LEU B O 1
ATOM 1482 N N . LYS B 1 26 ? -11.781 12.203 -5.785 1 96.38 26 LYS B N 1
ATOM 1483 C CA . LYS B 1 26 ? -12.711 13.258 -6.172 1 96.38 26 LYS B CA 1
ATOM 1484 C C . LYS B 1 26 ? -13.312 13.93 -4.941 1 96.38 26 LYS B C 1
ATOM 1486 O O . LYS B 1 26 ? -14.539 14.008 -4.809 1 96.38 26 LYS B O 1
ATOM 1491 N N . THR B 1 27 ? -12.477 14.508 -4.184 1 97.19 27 THR B N 1
ATOM 1492 C CA . THR B 1 27 ? -12.867 15.102 -2.91 1 97.19 27 THR B CA 1
ATOM 1493 C C . THR B 1 27 ? -12.43 16.562 -2.84 1 97.19 27 THR B C 1
ATOM 1495 O O . THR B 1 27 ? -11.602 17 -3.639 1 97.19 27 THR B O 1
ATOM 1498 N N . ASP B 1 28 ? -13.062 17.312 -1.891 1 97.56 28 ASP B N 1
ATOM 1499 C CA . ASP B 1 28 ? -12.547 18.625 -1.555 1 97.56 28 ASP B CA 1
ATOM 1500 C C . ASP B 1 28 ? -11.203 18.531 -0.836 1 97.56 28 ASP B C 1
ATOM 1502 O O . ASP B 1 28 ? -10.883 17.5 -0.249 1 97.56 28 ASP B O 1
ATOM 1506 N N . ILE B 1 29 ? -10.453 19.609 -0.956 1 98.62 29 ILE B N 1
ATOM 1507 C CA . ILE B 1 29 ? -9.133 19.641 -0.34 1 98.62 29 ILE B CA 1
ATOM 1508 C C . ILE B 1 29 ? -8.883 21.016 0.277 1 98.62 29 ILE B C 1
ATOM 1510 O O . ILE B 1 29 ? -9.328 22.031 -0.261 1 98.62 29 ILE B O 1
ATOM 1514 N N . LEU B 1 30 ? -8.242 20.984 1.409 1 98.69 30 LEU B N 1
ATOM 1515 C CA . LEU B 1 30 ? -7.922 22.219 2.123 1 98.69 30 LEU B CA 1
ATOM 1516 C C . LEU B 1 30 ? -6.508 22.172 2.689 1 98.69 30 LEU B C 1
ATOM 1518 O O . LEU B 1 30 ? -6.164 21.25 3.438 1 98.69 30 LEU B O 1
ATOM 1522 N N . GLU B 1 31 ? -5.703 23.125 2.311 1 98.69 31 GLU B N 1
ATOM 1523 C CA . GLU B 1 31 ? -4.371 23.266 2.893 1 98.69 31 GLU B CA 1
ATOM 1524 C C . GLU B 1 31 ? -4.398 24.141 4.137 1 98.69 31 GLU B C 1
ATOM 1526 O O . GLU B 1 31 ? -5.004 25.219 4.133 1 98.69 31 GLU B O 1
ATOM 1531 N N . VAL B 1 32 ? -3.787 23.688 5.184 1 98.38 32 VAL B N 1
ATOM 1532 C CA . VAL B 1 32 ? -3.564 24.484 6.383 1 98.38 32 VAL B CA 1
ATOM 1533 C C . VAL B 1 32 ? -2.176 25.125 6.336 1 98.38 32 VAL B C 1
ATOM 1535 O O . VAL B 1 32 ? -1.202 24.469 5.957 1 98.38 32 VAL B O 1
ATOM 1538 N N . THR B 1 33 ? -2.141 26.375 6.73 1 97.06 33 THR B N 1
ATOM 1539 C CA . THR B 1 33 ? -0.863 27.078 6.762 1 97.06 33 THR B CA 1
ATOM 1540 C C . THR B 1 33 ? -0.467 27.406 8.195 1 97.06 33 THR B C 1
ATOM 1542 O O . THR B 1 33 ? -1.312 27.797 9.008 1 97.06 33 THR B O 1
ATOM 1545 N N . ASP B 1 34 ? 0.795 27.125 8.5 1 96.81 34 ASP B N 1
ATOM 1546 C CA . ASP B 1 34 ? 1.393 27.594 9.75 1 96.81 34 ASP B CA 1
ATOM 1547 C C . ASP B 1 34 ? 1.856 29.047 9.633 1 96.81 34 ASP B C 1
ATOM 1549 O O . ASP B 1 34 ? 2.705 29.359 8.797 1 96.81 34 ASP B O 1
ATOM 1553 N N . LEU B 1 35 ? 1.343 29.891 10.391 1 95.12 35 LEU B N 1
ATOM 1554 C CA . LEU B 1 35 ? 1.627 31.312 10.242 1 95.12 35 LEU B CA 1
ATOM 1555 C C . LEU B 1 35 ? 2.955 31.672 10.898 1 95.12 35 LEU B C 1
ATOM 1557 O O . LEU B 1 35 ? 3.43 32.812 10.766 1 95.12 35 LEU B O 1
ATOM 1561 N N . LYS B 1 36 ? 3.518 30.734 11.594 1 92.62 36 LYS B N 1
ATOM 1562 C CA . LYS B 1 36 ? 4.895 30.859 12.062 1 92.62 36 LYS B CA 1
ATOM 1563 C C . LYS B 1 36 ? 5.887 30.5 10.961 1 92.62 36 LYS B C 1
ATOM 1565 O O . LYS B 1 36 ? 5.695 29.5 10.25 1 92.62 36 LYS B O 1
ATOM 1570 N N . ASN B 1 37 ? 6.895 31.312 10.844 1 86.56 37 ASN B N 1
ATOM 1571 C CA . ASN B 1 37 ? 7.918 31 9.844 1 86.56 37 ASN B CA 1
ATOM 1572 C C . ASN B 1 37 ? 8.688 29.734 10.203 1 86.56 37 ASN B C 1
ATOM 1574 O O . ASN B 1 37 ? 9.305 29.656 11.273 1 86.56 37 ASN B O 1
ATOM 1578 N N . ARG B 1 38 ? 8.664 28.797 9.352 1 88.19 38 ARG B N 1
ATOM 1579 C CA . ARG B 1 38 ? 9.297 27.5 9.625 1 88.19 38 ARG B CA 1
ATOM 1580 C C . ARG B 1 38 ? 10.508 27.281 8.727 1 88.19 38 ARG B C 1
ATOM 1582 O O . ARG B 1 38 ? 11.078 26.188 8.695 1 88.19 38 ARG B O 1
ATOM 1589 N N . SER B 1 39 ? 10.852 28.25 8.008 1 84.44 39 SER B N 1
ATOM 1590 C CA . SER B 1 39 ? 11.938 28.125 7.035 1 84.44 39 SER B CA 1
ATOM 1591 C C . SER B 1 39 ? 13.289 28.406 7.676 1 84.44 39 SER B C 1
ATOM 1593 O O . SER B 1 39 ? 13.391 29.266 8.555 1 84.44 39 SER B O 1
ATOM 1595 N N . GLY B 1 40 ? 14.312 27.703 7.289 1 80.69 40 GLY B N 1
ATOM 1596 C CA . GLY B 1 40 ? 15.672 27.922 7.766 1 80.69 40 GLY B CA 1
ATOM 1597 C C . GLY B 1 40 ? 16.094 26.922 8.82 1 80.69 40 GLY B C 1
ATOM 1598 O O . GLY B 1 40 ? 15.258 26.25 9.438 1 80.69 40 GLY B O 1
ATOM 1599 N N . PHE B 1 41 ? 17.484 26.719 8.984 1 78.75 41 PHE B N 1
ATOM 1600 C CA . PHE B 1 41 ? 18.062 25.719 9.875 1 78.75 41 PHE B CA 1
ATOM 1601 C C . PHE B 1 41 ? 17.562 25.922 11.305 1 78.75 41 PHE B C 1
ATOM 1603 O O . PHE B 1 41 ? 17.172 24.969 11.977 1 78.75 41 PHE B O 1
ATOM 1610 N N . LYS B 1 42 ? 17.75 27.141 11.734 1 73.31 42 LYS B N 1
ATOM 1611 C CA . LYS B 1 42 ? 17.312 27.438 13.094 1 73.31 42 LYS B CA 1
ATOM 1612 C C . LYS B 1 42 ? 15.828 27.109 13.266 1 73.31 42 LYS B C 1
ATOM 1614 O O . LYS B 1 42 ? 15.414 26.625 14.328 1 73.31 42 LYS B O 1
ATOM 1619 N N . ASN B 1 43 ? 15.109 27.297 12.25 1 80.38 43 ASN B N 1
ATOM 1620 C CA . ASN B 1 43 ? 13.672 27.062 12.328 1 80.38 43 ASN B CA 1
ATOM 1621 C C . ASN B 1 43 ? 13.336 25.578 12.266 1 80.38 43 ASN B C 1
ATOM 1623 O O . ASN B 1 43 ? 12.312 25.141 12.797 1 80.38 43 ASN B O 1
ATOM 1627 N N . LYS B 1 44 ? 14.258 24.875 11.727 1 82.69 44 LYS B N 1
ATOM 1628 C CA . LYS B 1 44 ? 14.062 23.438 11.719 1 82.69 44 LYS B CA 1
ATOM 1629 C C . LYS B 1 44 ? 14.133 22.859 13.133 1 82.69 44 LYS B C 1
ATOM 1631 O O . LYS B 1 44 ? 13.328 22 13.5 1 82.69 44 LYS B O 1
ATOM 1636 N N . LEU B 1 45 ? 14.992 23.359 13.883 1 84.75 45 LEU B N 1
ATOM 1637 C CA . LEU B 1 45 ? 15.164 22.906 15.258 1 84.75 45 LEU B CA 1
ATOM 1638 C C . LEU B 1 45 ? 13.961 23.312 16.109 1 84.75 45 LEU B C 1
ATOM 1640 O O . LEU B 1 45 ? 13.453 22.5 16.891 1 84.75 45 LEU B O 1
ATOM 1644 N N . THR B 1 46 ? 13.609 24.5 15.945 1 87.38 46 THR B N 1
ATOM 1645 C CA . THR B 1 46 ? 12.461 24.984 16.703 1 87.38 46 THR B CA 1
ATOM 1646 C C . THR B 1 46 ? 11.195 24.219 16.312 1 87.38 46 THR B C 1
ATOM 1648 O O . THR B 1 46 ? 10.344 23.953 17.172 1 87.38 46 THR B O 1
ATOM 1651 N N . SER B 1 47 ? 11.125 23.953 15.109 1 88.44 47 SER B N 1
ATOM 1652 C CA . SER B 1 47 ? 9.984 23.172 14.633 1 88.44 47 SER B CA 1
ATOM 1653 C C . SER B 1 47 ? 9.93 21.797 15.297 1 88.44 47 SER B C 1
ATOM 1655 O O . SER B 1 47 ? 8.859 21.359 15.727 1 88.44 47 SER B O 1
ATOM 1657 N N . CYS B 1 48 ? 11.047 21.188 15.414 1 90.94 48 CYS B N 1
ATOM 1658 C CA . CYS B 1 48 ? 11.117 19.891 16.062 1 90.94 48 CYS B CA 1
ATOM 1659 C C . CYS B 1 48 ? 10.742 19.984 17.531 1 90.94 48 CYS B C 1
ATOM 1661 O O . CYS B 1 48 ? 9.961 19.172 18.031 1 90.94 48 CYS B O 1
ATOM 1663 N N . ILE B 1 49 ? 11.242 21.031 18.141 1 90.19 49 ILE B N 1
ATOM 1664 C CA . ILE B 1 49 ? 10.945 21.25 19.562 1 90.19 49 ILE B CA 1
ATOM 1665 C C . ILE B 1 49 ? 9.461 21.531 19.75 1 90.19 49 ILE B C 1
ATOM 1667 O O . ILE B 1 49 ? 8.82 20.969 20.641 1 90.19 49 ILE B O 1
ATOM 1671 N N . ASP B 1 50 ? 8.922 22.375 18.891 1 91.75 50 ASP B N 1
ATOM 1672 C CA . ASP B 1 50 ? 7.504 22.703 18.953 1 91.75 50 ASP B CA 1
ATOM 1673 C C . ASP B 1 50 ? 6.633 21.469 18.781 1 91.75 50 ASP B C 1
ATOM 1675 O O . ASP B 1 50 ? 5.578 21.344 19.406 1 91.75 50 ASP B O 1
ATOM 1679 N N . SER B 1 51 ? 7.004 20.578 17.906 1 92.62 51 SER B N 1
ATOM 1680 C CA . SER B 1 51 ? 6.227 19.375 17.656 1 92.62 51 SER B CA 1
ATOM 1681 C C . SER B 1 51 ? 6.277 18.422 18.844 1 92.62 51 SER B C 1
ATOM 1683 O O . SER B 1 51 ? 5.254 17.844 19.234 1 92.62 51 SER B O 1
ATOM 1685 N N . ILE B 1 52 ? 7.453 18.281 19.422 1 90.75 52 ILE B N 1
ATOM 1686 C CA . ILE B 1 52 ? 7.629 17.406 20.578 1 90.75 52 ILE B CA 1
ATOM 1687 C C . ILE B 1 52 ? 6.773 17.891 21.734 1 90.75 52 ILE B C 1
ATOM 1689 O O . ILE B 1 52 ? 6.109 17.109 22.406 1 90.75 52 ILE B O 1
ATOM 1693 N N . LYS B 1 53 ? 6.711 19.203 21.844 1 93.38 53 LYS B N 1
ATOM 1694 C CA . LYS B 1 53 ? 5.965 19.812 22.953 1 93.38 53 LYS B CA 1
ATOM 1695 C C . LYS B 1 53 ? 4.496 19.984 22.578 1 93.38 53 LYS B C 1
ATOM 1697 O O . LYS B 1 53 ? 3.682 20.375 23.422 1 93.38 53 LYS B O 1
ATOM 1702 N N . GLU B 1 54 ? 4.207 19.688 21.328 1 93.5 54 GLU B N 1
ATOM 1703 C CA . GLU B 1 54 ? 2.875 19.906 20.766 1 93.5 54 GLU B CA 1
ATOM 1704 C C . GLU B 1 54 ? 2.404 21.344 21.031 1 93.5 54 GLU B C 1
ATOM 1706 O O . GLU B 1 54 ? 1.268 21.562 21.453 1 93.5 54 GLU B O 1
ATOM 1711 N N . THR B 1 55 ? 3.354 22.25 20.812 1 92.19 55 THR B N 1
ATOM 1712 C CA . THR B 1 55 ? 3.037 23.672 20.984 1 92.19 55 THR B CA 1
ATOM 1713 C C . THR B 1 55 ? 2.02 24.125 19.938 1 92.19 55 THR B C 1
ATOM 1715 O O . THR B 1 55 ? 2.121 23.75 18.766 1 92.19 55 THR B O 1
ATOM 1718 N N . LYS B 1 56 ? 1.084 24.891 20.406 1 93.94 56 LYS B N 1
ATOM 1719 C CA . LYS B 1 56 ? 0.094 25.422 19.469 1 93.94 56 LYS B CA 1
ATOM 1720 C C . LYS B 1 56 ? 0.685 26.562 18.641 1 93.94 56 LYS B C 1
ATOM 1722 O O . LYS B 1 56 ? 1.648 27.203 19.047 1 93.94 56 LYS B O 1
ATOM 1727 N N . THR B 1 57 ? 0.099 26.672 17.453 1 96.12 57 THR B N 1
ATOM 1728 C CA . THR B 1 57 ? 0.518 27.734 16.531 1 96.12 57 THR B CA 1
ATOM 1729 C C . THR B 1 57 ? -0.69 28.359 15.844 1 96.12 57 THR B C 1
ATOM 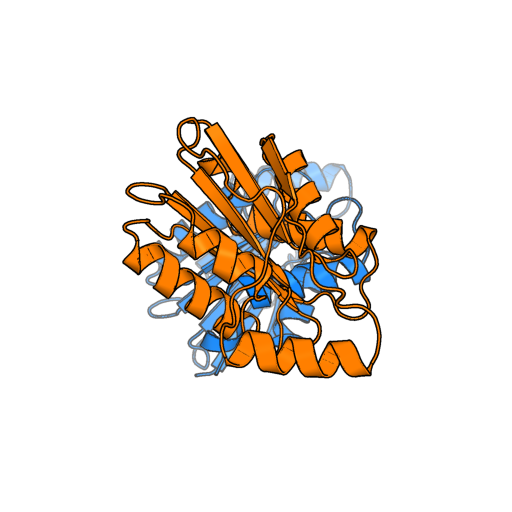1731 O O . THR B 1 57 ? -1.787 27.797 15.867 1 96.12 57 THR B O 1
ATOM 1734 N N . GLU B 1 58 ? -0.522 29.594 15.398 1 96.44 58 GLU B N 1
ATOM 1735 C CA . GLU B 1 58 ? -1.578 30.188 14.586 1 96.44 58 GLU B CA 1
ATOM 1736 C C . GLU B 1 58 ? -1.601 29.578 13.188 1 96.44 58 GLU B C 1
ATOM 1738 O O . GLU B 1 58 ? -0.552 29.406 12.562 1 96.44 58 GLU B O 1
ATOM 1743 N N . ILE B 1 59 ? -2.826 29.219 12.82 1 97.81 59 ILE B N 1
ATOM 1744 C CA . ILE B 1 59 ? -2.955 28.578 11.516 1 97.81 59 ILE B CA 1
ATOM 1745 C C . ILE B 1 59 ? -3.986 29.328 10.672 1 97.81 59 ILE B C 1
ATOM 1747 O O . ILE B 1 59 ? -4.789 30.094 11.203 1 97.81 59 ILE B O 1
ATOM 1751 N N . ALA B 1 60 ? -3.926 29.156 9.336 1 97.44 60 ALA B N 1
ATOM 1752 C CA . ALA B 1 60 ? -4.93 29.625 8.383 1 97.44 60 ALA B CA 1
ATOM 1753 C C . ALA B 1 60 ? -5.426 28.484 7.508 1 97.44 60 ALA B C 1
ATOM 1755 O O . ALA B 1 60 ? -4.629 27.75 6.914 1 97.44 60 ALA B O 1
ATOM 1756 N N . PRO B 1 61 ? -6.73 28.344 7.316 1 97.19 61 PRO B N 1
ATOM 1757 C CA . PRO B 1 61 ? -7.766 29.031 8.086 1 97.19 61 PRO B CA 1
ATOM 1758 C C . PRO B 1 61 ? -7.707 28.703 9.578 1 97.19 61 PRO B C 1
ATOM 1760 O O . PRO B 1 61 ? -7.211 27.641 9.961 1 97.19 61 PRO B O 1
ATOM 1763 N N . SER B 1 62 ? -8.211 29.609 10.414 1 94.25 62 SER B N 1
ATOM 1764 C CA . SER B 1 62 ? -8.164 29.422 11.859 1 94.25 62 SER B CA 1
ATOM 1765 C C . SER B 1 62 ? -9.164 28.359 12.312 1 94.25 62 SER B C 1
ATOM 1767 O O . SER B 1 62 ? -8.984 27.75 13.367 1 94.25 62 SER B O 1
ATOM 1769 N N . GLU B 1 63 ? -10.172 28.219 11.602 1 92.5 63 GLU B N 1
ATOM 1770 C CA . GLU B 1 63 ? -11.188 27.188 11.844 1 92.5 63 GLU B CA 1
ATOM 1771 C C . GLU B 1 63 ? -11.664 26.578 10.531 1 92.5 63 GLU B C 1
ATOM 1773 O O . GLU B 1 63 ? -11.625 27.219 9.484 1 92.5 63 GLU B O 1
ATOM 1778 N N . VAL B 1 64 ? -12.008 25.297 10.609 1 96.56 64 VAL B N 1
ATOM 1779 C CA . VAL B 1 64 ? -12.555 24.594 9.453 1 96.56 64 VAL B CA 1
ATOM 1780 C C . VAL B 1 64 ? -13.945 24.062 9.781 1 96.56 64 VAL B C 1
ATOM 1782 O O . VAL B 1 64 ? -14.141 23.391 10.789 1 96.56 64 VAL B O 1
ATOM 1785 N N . ASP B 1 65 ? -14.953 24.453 9.008 1 95.56 65 ASP B N 1
ATOM 1786 C CA . ASP B 1 65 ? -16.297 23.922 9.156 1 95.56 65 ASP B CA 1
ATOM 1787 C C . ASP B 1 65 ? -16.422 22.547 8.508 1 95.56 65 ASP B C 1
ATOM 1789 O O . ASP B 1 65 ? -16.344 22.422 7.285 1 95.56 65 ASP B O 1
ATOM 1793 N N . LEU B 1 66 ? -16.609 21.578 9.352 1 97.44 66 LEU B N 1
ATOM 1794 C CA . LEU B 1 66 ? -16.641 20.203 8.867 1 97.44 66 LEU B CA 1
ATOM 1795 C C . LEU B 1 66 ? -18.078 19.688 8.781 1 97.44 66 LEU B C 1
ATOM 1797 O O . LEU B 1 66 ? -18.297 18.484 8.555 1 97.44 66 LEU B O 1
ATOM 1801 N N . THR B 1 67 ? -19.078 20.547 8.898 1 95.81 67 THR B N 1
ATOM 1802 C CA . THR B 1 67 ? -20.469 20.156 9.023 1 95.81 67 THR B CA 1
ATOM 1803 C C . THR B 1 67 ? -20.922 19.359 7.805 1 95.81 67 THR B C 1
ATOM 1805 O O . THR B 1 67 ? -21.719 18.422 7.93 1 95.81 67 THR B O 1
ATOM 1808 N N . GLU B 1 68 ? -20.422 19.672 6.668 1 96 68 GLU B N 1
ATOM 1809 C CA . GLU B 1 68 ? -20.891 19.062 5.434 1 96 68 GLU B CA 1
ATOM 1810 C C . GLU B 1 68 ? -20.141 17.766 5.148 1 96 68 GLU B C 1
ATOM 1812 O O . GLU B 1 68 ? -20.438 17.062 4.18 1 96 68 GLU B O 1
ATOM 1817 N N . TYR B 1 69 ? -19.141 17.469 5.973 1 96.88 69 TYR B N 1
ATOM 1818 C CA . TYR B 1 69 ? -18.266 16.344 5.688 1 96.88 69 TYR B CA 1
ATOM 1819 C C . TYR B 1 69 ? -18.406 15.25 6.734 1 96.88 69 TYR B C 1
ATOM 1821 O O . TYR B 1 69 ? -18.469 15.531 7.934 1 96.88 69 TYR B O 1
ATOM 1829 N N . ASN B 1 70 ? -18.469 14.016 6.305 1 96.38 70 ASN B N 1
ATOM 1830 C CA . ASN B 1 70 ? -18.5 12.875 7.207 1 96.38 70 ASN B CA 1
ATOM 1831 C C . ASN B 1 70 ? -17.156 12.156 7.25 1 96.38 70 ASN B C 1
ATOM 1833 O O . ASN B 1 70 ? -16.797 11.57 8.273 1 96.38 70 ASN B O 1
ATOM 1837 N N . SER B 1 71 ? -16.5 12.141 6.121 1 97.56 71 SER B N 1
ATOM 1838 C CA . SER B 1 71 ? -15.172 11.555 6.004 1 97.56 71 SER B CA 1
ATOM 1839 C C . SER B 1 71 ? -14.102 12.633 5.852 1 97.56 71 SER B C 1
ATOM 1841 O O . SER B 1 71 ? -14.227 13.531 5.012 1 97.56 71 SER B O 1
ATOM 1843 N N . ILE B 1 72 ? -13.125 12.547 6.664 1 98.25 72 ILE B N 1
ATOM 1844 C CA . ILE B 1 72 ? -12.086 13.57 6.66 1 98.25 72 ILE B CA 1
ATOM 1845 C C . ILE B 1 72 ? -10.711 12.898 6.645 1 98.25 72 ILE B C 1
ATOM 1847 O O . ILE B 1 72 ? -10.422 12.031 7.469 1 98.25 72 ILE B O 1
ATOM 1851 N N . TYR B 1 73 ? -9.898 13.234 5.652 1 98.75 73 TYR B N 1
ATOM 1852 C CA . TYR B 1 73 ? -8.477 12.914 5.668 1 98.75 73 TYR B CA 1
ATOM 1853 C C . TYR B 1 73 ? -7.676 14.039 6.316 1 98.75 73 TYR B C 1
ATOM 1855 O O . TYR B 1 73 ? -7.93 15.219 6.062 1 98.75 73 TYR B O 1
ATOM 1863 N N . ILE B 1 74 ? -6.746 13.695 7.176 1 98.94 74 ILE B N 1
ATOM 1864 C CA . ILE B 1 74 ? -5.809 14.672 7.715 1 98.94 74 ILE B CA 1
ATOM 1865 C C . ILE B 1 74 ? -4.375 14.203 7.469 1 98.94 74 ILE B C 1
ATOM 1867 O O . ILE B 1 74 ? -4 13.102 7.863 1 98.94 74 ILE B O 1
ATOM 1871 N N . GLY B 1 75 ? -3.615 15.047 6.828 1 98.88 75 GLY B N 1
ATOM 1872 C CA . GLY B 1 75 ? -2.252 14.695 6.469 1 98.88 75 GLY B CA 1
ATOM 1873 C C . GLY B 1 75 ? -1.22 15.664 7.008 1 98.88 75 GLY B C 1
ATOM 1874 O O . GLY B 1 75 ? -1.467 16.875 7.066 1 98.88 75 GLY B O 1
ATOM 1875 N N . THR B 1 76 ? -0.071 15.18 7.34 1 98.88 76 THR B N 1
ATOM 1876 C CA . THR B 1 76 ? 0.991 15.992 7.93 1 98.88 76 THR B CA 1
ATOM 1877 C C . THR B 1 76 ? 2.361 15.414 7.586 1 98.88 76 THR B C 1
ATOM 1879 O O . THR B 1 76 ? 2.518 14.195 7.453 1 98.88 76 THR B O 1
ATOM 1882 N N . PRO B 1 77 ? 3.389 16.328 7.43 1 98.25 77 PRO B N 1
ATOM 1883 C CA . PRO B 1 77 ? 4.738 15.773 7.559 1 98.25 77 PRO B CA 1
ATOM 1884 C C . PRO B 1 77 ? 5.062 15.32 8.984 1 98.25 77 PRO B C 1
ATOM 1886 O O . PRO B 1 77 ? 4.32 15.641 9.914 1 98.25 77 PRO B O 1
ATOM 1889 N N . THR B 1 78 ? 6.129 14.531 9.094 1 98.06 78 THR B N 1
ATOM 1890 C CA . THR B 1 78 ? 6.609 14.078 10.398 1 98.06 78 THR B CA 1
ATOM 1891 C C . THR B 1 78 ? 7.75 14.961 10.891 1 98.06 78 THR B C 1
ATOM 1893 O O . THR B 1 78 ? 8.766 15.102 10.211 1 98.06 78 THR B O 1
ATOM 1896 N N . TRP B 1 79 ? 7.496 15.609 12.07 1 96.56 79 TRP B N 1
ATOM 1897 C CA . TRP B 1 79 ? 8.523 16.391 12.758 1 96.56 79 TRP B CA 1
ATOM 1898 C C . TRP B 1 79 ? 8.922 15.719 14.07 1 96.56 79 TRP B C 1
ATOM 1900 O O . TRP B 1 79 ? 8.172 15.75 15.047 1 96.56 79 TRP B O 1
ATOM 1910 N N . ALA B 1 80 ? 10.102 15.164 14.055 1 95.38 80 ALA B N 1
ATOM 1911 C CA . ALA B 1 80 ? 10.625 14.5 15.25 1 95.38 80 ALA B CA 1
ATOM 1912 C C . ALA B 1 80 ? 9.664 13.422 15.742 1 95.38 80 ALA B C 1
ATOM 1914 O O . ALA B 1 80 ? 9.367 13.336 16.938 1 95.38 80 ALA B O 1
ATOM 1915 N N . GLY B 1 81 ? 9.062 12.695 14.742 1 97.06 81 GLY B N 1
ATOM 1916 C CA . GLY B 1 81 ? 8.188 11.586 15.094 1 97.06 81 GLY B CA 1
ATOM 1917 C C . GLY B 1 81 ? 6.832 12.039 15.602 1 97.06 81 GLY B C 1
ATOM 1918 O O . GLY B 1 81 ? 6.129 11.281 16.266 1 97.06 81 GLY B O 1
ATOM 1919 N N . LYS B 1 82 ? 6.496 13.242 15.297 1 97.81 82 LYS B N 1
ATOM 1920 C CA . LYS B 1 82 ? 5.25 13.852 15.758 1 97.81 82 LYS B CA 1
ATOM 1921 C C . LYS B 1 82 ? 4.547 14.594 14.625 1 97.81 82 LYS B C 1
ATOM 1923 O O . LYS B 1 82 ? 5.184 14.984 13.641 1 97.81 82 LYS B O 1
ATOM 1928 N N . PRO B 1 83 ? 3.217 14.68 14.812 1 98.44 83 PRO B N 1
ATOM 1929 C CA . PRO B 1 83 ? 2.564 15.609 13.891 1 98.44 83 PRO B CA 1
ATOM 1930 C C . PRO B 1 83 ? 3.045 17.047 14.062 1 98.44 83 PRO B C 1
ATOM 1932 O O . PRO B 1 83 ? 3.529 17.422 15.133 1 98.44 83 PRO B O 1
ATOM 1935 N N . THR B 1 84 ? 2.916 17.859 13.023 1 98.06 84 THR B N 1
ATOM 1936 C CA . THR B 1 84 ? 3.328 19.25 13.102 1 98.06 84 THR B CA 1
ATOM 1937 C C . THR B 1 84 ? 2.41 20.047 14.031 1 98.06 84 THR B C 1
ATOM 1939 O O . THR B 1 84 ? 1.236 19.703 14.188 1 98.06 84 THR B O 1
ATOM 1942 N N . PRO B 1 85 ? 2.943 21.156 14.531 1 97.88 85 PRO B N 1
ATOM 1943 C CA . PRO B 1 85 ? 2.107 22.016 15.359 1 97.88 85 PRO B CA 1
ATOM 1944 C C . PRO B 1 85 ? 0.851 22.5 14.633 1 97.88 85 PRO B C 1
ATOM 1946 O O . PRO B 1 85 ? -0.215 22.609 15.25 1 97.88 85 PRO B O 1
ATOM 1949 N N . ALA B 1 86 ? 0.947 22.734 13.336 1 97.94 86 ALA B N 1
ATOM 1950 C CA . ALA B 1 86 ? -0.201 23.203 12.555 1 97.94 86 ALA B CA 1
ATOM 1951 C C . ALA B 1 86 ? -1.329 22.172 12.586 1 97.94 86 ALA B C 1
ATOM 1953 O O . ALA B 1 86 ? -2.488 22.516 12.82 1 97.94 86 ALA B O 1
ATOM 1954 N N . ILE B 1 87 ? -0.978 20.922 12.445 1 98.5 87 ILE B N 1
ATOM 1955 C CA . ILE B 1 87 ? -1.981 19.859 12.375 1 98.5 87 ILE B CA 1
ATOM 1956 C C . ILE B 1 87 ? -2.527 19.578 13.766 1 98.5 87 ILE B C 1
ATOM 1958 O O . ILE B 1 87 ? -3.727 19.344 13.938 1 98.5 87 ILE B O 1
ATOM 1962 N N . ILE B 1 88 ? -1.684 19.594 14.75 1 98.06 88 ILE B N 1
ATOM 1963 C CA . ILE B 1 88 ? -2.156 19.422 16.125 1 98.06 88 ILE B CA 1
ATOM 1964 C C . ILE B 1 88 ? -3.143 20.531 16.469 1 98.06 88 ILE B C 1
ATOM 1966 O O . ILE B 1 88 ? -4.211 20.266 17.031 1 98.06 88 ILE B O 1
ATOM 1970 N N . THR B 1 89 ? -2.785 21.75 16.172 1 98.06 89 THR B N 1
ATOM 1971 C CA . THR B 1 89 ? -3.666 22.891 16.422 1 98.06 89 THR B CA 1
ATOM 1972 C C . THR B 1 89 ? -4.996 22.719 15.68 1 98.06 89 THR B C 1
ATOM 1974 O O . THR B 1 89 ? -6.062 22.938 16.266 1 98.06 89 THR B O 1
ATOM 1977 N N . LEU B 1 90 ? -4.922 22.297 14.406 1 98.25 90 LEU B N 1
ATOM 1978 C CA . LEU B 1 90 ? -6.129 22.047 13.617 1 98.25 90 LEU B CA 1
ATOM 1979 C C . LEU B 1 90 ? -7.023 21.031 14.297 1 98.25 90 LEU B C 1
ATOM 1981 O O . LEU B 1 90 ? -8.227 21.25 14.461 1 98.25 90 LEU B O 1
ATOM 1985 N N . ILE B 1 91 ? -6.469 19.875 14.688 1 98.06 91 ILE B N 1
ATOM 1986 C CA . ILE B 1 91 ? -7.227 18.797 15.312 1 98.06 91 ILE B CA 1
ATOM 1987 C C . ILE B 1 91 ? -7.891 19.297 16.594 1 98.06 91 ILE B C 1
ATOM 1989 O O . ILE B 1 91 ? -9.062 19.016 16.844 1 98.06 91 ILE B O 1
ATOM 1993 N N . ASP B 1 92 ? -7.191 20.078 17.344 1 96.88 92 ASP B N 1
ATOM 1994 C CA . ASP B 1 92 ? -7.691 20.594 18.609 1 96.88 92 ASP B CA 1
ATOM 1995 C C . ASP B 1 92 ? -8.859 21.547 18.406 1 96.88 92 ASP B C 1
ATOM 1997 O O . ASP B 1 92 ? -9.727 21.688 19.266 1 96.88 92 ASP B O 1
ATOM 2001 N N . ARG B 1 93 ? -8.906 22.188 17.297 1 96.62 93 ARG B N 1
ATOM 2002 C CA . ARG B 1 93 ? -9.898 23.234 17.047 1 96.62 93 ARG B CA 1
ATOM 2003 C C . ARG B 1 93 ? -11.117 22.672 16.328 1 96.62 93 ARG B C 1
ATOM 2005 O O . ARG B 1 93 ? -12.164 23.312 16.281 1 96.62 93 ARG B O 1
ATOM 2012 N N . CYS B 1 94 ? -11.016 21.5 15.742 1 96.25 94 CYS B N 1
ATOM 2013 C CA . CYS B 1 94 ? -12.086 20.938 14.922 1 96.25 94 CYS B CA 1
ATOM 2014 C C . CYS B 1 94 ? -13.07 20.141 15.773 1 96.25 94 CYS B C 1
ATOM 2016 O O . CYS B 1 94 ? -12.672 19.5 16.75 1 96.25 94 CYS B O 1
ATOM 2018 N N . ASN B 1 95 ? -14.336 20.281 15.477 1 96.94 95 ASN B N 1
ATOM 2019 C CA . ASN B 1 95 ? -15.32 19.328 15.977 1 96.94 95 ASN B CA 1
ATOM 2020 C C . ASN B 1 95 ? -15.305 18.031 15.172 1 96.94 95 ASN B C 1
ATOM 2022 O O . ASN B 1 95 ? -15.859 17.984 14.07 1 96.94 95 ASN B O 1
ATOM 2026 N N . LEU B 1 96 ? -14.789 17 15.711 1 98.06 96 LEU B N 1
ATOM 2027 C CA . LEU B 1 96 ? -14.578 15.75 14.984 1 98.06 96 LEU B CA 1
ATOM 2028 C C . LEU B 1 96 ? -15.562 14.68 15.438 1 98.06 96 LEU B C 1
ATOM 2030 O O . LEU B 1 96 ? -15.484 13.531 15 1 98.06 96 LEU B O 1
ATOM 2034 N N . ARG B 1 97 ? -16.469 15.078 16.312 1 97.88 97 ARG B N 1
ATOM 2035 C CA . ARG B 1 97 ? -17.406 14.109 16.891 1 97.88 97 ARG B CA 1
ATOM 2036 C C . ARG B 1 97 ? -18.188 13.406 15.789 1 97.88 97 ARG B C 1
ATOM 2038 O O . ARG B 1 97 ? -18.844 14.062 14.969 1 97.88 97 ARG B O 1
ATOM 2045 N N . GLY B 1 98 ? -18.094 12.109 15.781 1 97.75 98 GLY B N 1
ATOM 2046 C CA . GLY B 1 98 ? -18.875 11.297 14.867 1 97.75 98 GLY B CA 1
ATOM 2047 C C . GLY B 1 98 ? -18.281 11.227 13.469 1 97.75 98 GLY B C 1
ATOM 2048 O O . GLY B 1 98 ? -18.891 10.648 12.562 1 97.75 98 GLY B O 1
ATOM 2049 N N . LYS B 1 99 ? -17.172 11.828 13.242 1 97.88 99 LYS B N 1
ATOM 2050 C CA . LYS B 1 99 ? -16.562 11.836 11.914 1 97.88 99 LYS B CA 1
ATOM 2051 C C . LYS B 1 99 ? -15.688 10.609 11.703 1 97.88 99 LYS B C 1
ATOM 2053 O O . LYS B 1 99 ? -15.125 10.062 12.656 1 97.88 99 LYS B O 1
ATOM 2058 N N . ASP B 1 100 ? -15.609 10.102 10.477 1 98.06 100 ASP B N 1
ATOM 2059 C CA . ASP B 1 100 ? -14.664 9.062 10.07 1 98.06 100 ASP B CA 1
ATOM 2060 C C . ASP B 1 100 ? -13.352 9.672 9.594 1 98.06 100 ASP B C 1
ATOM 2062 O O . ASP B 1 100 ? -13.328 10.453 8.641 1 98.06 100 ASP B O 1
ATOM 2066 N N . LEU B 1 101 ? -12.266 9.289 10.227 1 98.5 101 LEU B N 1
ATOM 2067 C CA . LEU B 1 101 ? -10.992 9.93 9.945 1 98.5 101 LEU B CA 1
ATOM 2068 C C . LEU B 1 101 ? -10.031 8.961 9.258 1 98.5 101 LEU B C 1
ATOM 2070 O O . LEU B 1 101 ? -9.93 7.797 9.648 1 98.5 101 LEU B O 1
ATOM 2074 N N . TYR B 1 102 ? -9.406 9.438 8.242 1 98.62 102 TYR B N 1
ATOM 2075 C CA . TYR B 1 102 ? -8.25 8.844 7.582 1 98.62 102 TYR B CA 1
ATOM 2076 C C . TYR B 1 102 ? -6.996 9.68 7.816 1 98.62 102 TYR B C 1
ATOM 2078 O O . TYR B 1 102 ? -6.953 10.859 7.453 1 98.62 102 TYR B O 1
ATOM 2086 N N . LEU B 1 103 ? -6.004 9.062 8.438 1 98.94 103 LEU B N 1
ATOM 2087 C CA . LEU B 1 103 ? -4.828 9.828 8.852 1 98.94 103 LEU B CA 1
ATOM 2088 C C . LEU B 1 103 ? -3.596 9.391 8.062 1 98.94 103 LEU B C 1
ATOM 2090 O O . LEU B 1 103 ? -3.365 8.195 7.871 1 98.94 103 LEU B O 1
ATOM 2094 N N . PHE B 1 104 ? -2.871 10.352 7.531 1 98.94 104 PHE B N 1
ATOM 2095 C CA . PHE B 1 104 ? -1.649 9.969 6.832 1 98.94 104 PHE B CA 1
ATOM 2096 C C . PHE B 1 104 ? -0.512 10.922 7.176 1 98.94 104 PHE B C 1
ATOM 2098 O O . PHE B 1 104 ? -0.748 12.086 7.504 1 98.94 104 PHE B O 1
ATOM 2105 N N . ALA B 1 105 ? 0.688 10.406 7.164 1 98.88 105 ALA B N 1
ATOM 2106 C CA . ALA B 1 105 ? 1.902 11.18 7.414 1 98.88 105 ALA B CA 1
ATOM 2107 C C . ALA B 1 105 ? 2.98 10.859 6.383 1 98.88 105 ALA B C 1
ATOM 2109 O O . ALA B 1 105 ? 3.119 9.703 5.965 1 98.88 105 ALA B O 1
ATOM 2110 N N . THR B 1 106 ? 3.664 11.859 5.98 1 98.75 106 THR B N 1
ATOM 2111 C CA . THR B 1 106 ? 4.848 11.68 5.148 1 98.75 106 THR B CA 1
ATOM 2112 C C . THR B 1 106 ? 6.121 11.852 5.977 1 98.75 106 THR B C 1
ATOM 2114 O O . THR B 1 106 ? 6.117 12.539 7 1 98.75 106 THR B O 1
ATOM 2117 N N . MET B 1 107 ? 7.191 11.164 5.555 1 97.75 107 MET B N 1
ATOM 2118 C CA . MET B 1 107 ? 8.461 11.234 6.277 1 97.75 107 MET B CA 1
ATOM 2119 C C . MET B 1 107 ? 9.641 11.016 5.332 1 97.75 107 MET B C 1
ATOM 2121 O O . MET B 1 107 ? 9.469 10.469 4.242 1 97.75 107 MET B O 1
ATOM 2125 N N . THR B 1 108 ? 10.805 11.43 5.766 1 95 108 THR B N 1
ATOM 2126 C CA . THR B 1 108 ? 12.023 11.141 5.012 1 95 108 THR B CA 1
ATOM 2127 C C . THR B 1 108 ? 12.836 10.047 5.695 1 95 108 THR B C 1
ATOM 2129 O O . THR B 1 108 ? 13.711 9.438 5.078 1 95 108 THR B O 1
ATOM 2132 N N . GLY B 1 109 ? 12.641 9.719 6.867 1 91.31 109 GLY B N 1
ATOM 2133 C CA . GLY B 1 109 ? 13.367 8.695 7.602 1 91.31 109 GLY B CA 1
ATOM 2134 C C . GLY B 1 109 ? 12.469 7.828 8.461 1 91.31 109 GLY B C 1
ATOM 2135 O O . GLY B 1 109 ? 11.82 6.91 7.953 1 91.31 109 GLY B O 1
ATOM 2136 N N . ARG B 1 110 ? 12.344 8.094 9.727 1 90.44 110 ARG B N 1
ATOM 2137 C CA . ARG B 1 110 ? 11.555 7.312 10.68 1 90.44 110 ARG B CA 1
ATOM 2138 C C . ARG B 1 110 ? 10.523 8.188 11.383 1 90.44 110 ARG B C 1
ATOM 2140 O O . ARG B 1 110 ? 10.484 9.406 11.172 1 90.44 110 ARG B O 1
ATOM 2147 N N . GLY B 1 111 ? 9.609 7.582 12.031 1 95 111 GLY B N 1
ATOM 2148 C CA . GLY B 1 111 ? 8.719 8.297 12.93 1 95 111 GLY B CA 1
ATOM 2149 C C . GLY B 1 111 ? 7.316 8.461 12.375 1 95 111 GLY B C 1
ATOM 2150 O O . GLY B 1 111 ? 6.441 9.016 13.039 1 95 111 GLY B O 1
ATOM 2151 N N . GLY B 1 112 ? 7.113 8.008 11.172 1 96.88 112 GLY B N 1
ATOM 2152 C CA . GLY B 1 112 ? 5.805 8.156 10.555 1 96.88 112 GLY B CA 1
ATOM 2153 C C . GLY B 1 112 ? 4.695 7.469 11.328 1 96.88 112 GLY B C 1
ATOM 2154 O O . GLY B 1 112 ? 3.641 8.062 11.562 1 96.88 112 GLY B O 1
ATOM 2155 N N . GLN B 1 113 ? 4.949 6.254 11.742 1 97.06 113 GLN B N 1
ATOM 2156 C CA . GLN B 1 113 ? 3.93 5.508 12.477 1 97.06 113 GLN B CA 1
ATOM 2157 C C . GLN B 1 113 ? 3.596 6.188 13.797 1 97.06 113 GLN B C 1
ATOM 2159 O O . GLN B 1 113 ? 2.422 6.316 14.156 1 97.06 113 GLN B O 1
ATOM 2164 N N . ALA B 1 114 ? 4.598 6.641 14.516 1 98 114 ALA B N 1
ATOM 2165 C CA . ALA B 1 114 ? 4.363 7.367 15.758 1 98 114 ALA B CA 1
ATOM 2166 C C . ALA B 1 114 ? 3.516 8.609 15.523 1 98 114 ALA B C 1
ATOM 2168 O O . ALA B 1 114 ? 2.674 8.969 16.344 1 98 114 ALA B O 1
ATOM 2169 N N . THR B 1 115 ? 3.775 9.227 14.43 1 98.5 115 THR B N 1
ATOM 2170 C CA . THR B 1 115 ? 3.059 10.445 14.062 1 98.5 115 THR B CA 1
ATOM 2171 C C . THR B 1 115 ? 1.573 10.156 13.867 1 98.5 115 THR B C 1
ATOM 2173 O O . THR B 1 115 ? 0.725 10.812 14.484 1 98.5 115 THR B O 1
ATOM 2176 N N . VAL B 1 116 ? 1.209 9.102 13.102 1 98.69 116 VAL B N 1
ATOM 2177 C CA . VAL B 1 116 ? -0.201 8.82 12.852 1 98.69 116 VAL B CA 1
ATOM 2178 C C . VAL B 1 116 ? -0.844 8.242 14.102 1 98.69 116 VAL B C 1
ATOM 2180 O O . VAL B 1 116 ? -2.027 8.469 14.367 1 98.69 116 VAL B O 1
ATOM 2183 N N . ASP B 1 117 ? -0.099 7.562 14.906 1 98.62 117 ASP B N 1
ATOM 2184 C CA . ASP B 1 117 ? -0.624 7.062 16.172 1 98.62 117 ASP B CA 1
ATOM 2185 C C . ASP B 1 117 ? -1.029 8.211 17.094 1 98.62 117 ASP B C 1
ATOM 2187 O O . ASP B 1 117 ? -2.084 8.164 17.719 1 98.62 117 ASP B O 1
ATOM 2191 N N . ARG B 1 118 ? -0.144 9.18 17.125 1 98.62 118 ARG B N 1
ATOM 2192 C CA . ARG B 1 118 ? -0.448 10.336 17.969 1 98.62 118 ARG B CA 1
ATOM 2193 C C . ARG B 1 118 ? -1.679 11.07 17.453 1 98.62 118 ARG B C 1
ATOM 2195 O O . ARG B 1 118 ? -2.533 11.484 18.234 1 98.62 118 ARG B O 1
ATOM 2202 N N . MET B 1 119 ? -1.747 11.25 16.141 1 98.75 119 MET B N 1
ATOM 2203 C CA . MET B 1 119 ? -2.939 11.852 15.555 1 98.75 119 MET B CA 1
ATOM 2204 C C . MET B 1 119 ? -4.188 11.055 15.922 1 98.75 119 MET B C 1
ATOM 2206 O O . MET B 1 119 ? -5.215 11.633 16.281 1 98.75 119 MET B O 1
ATOM 2210 N N . ALA B 1 120 ? -4.094 9.742 15.828 1 98.88 120 ALA B N 1
ATOM 2211 C CA . ALA B 1 120 ? -5.223 8.859 16.125 1 98.88 120 ALA B CA 1
ATOM 2212 C C . ALA B 1 120 ? -5.699 9.031 17.562 1 98.88 120 ALA B C 1
ATOM 2214 O O . ALA B 1 120 ? -6.902 9.117 17.812 1 98.88 120 ALA B O 1
ATOM 2215 N N . GLU B 1 121 ? -4.789 9.094 18.422 1 98.69 121 GLU B N 1
ATOM 2216 C CA . GLU B 1 121 ? -5.129 9.312 19.812 1 98.69 121 GLU B CA 1
ATOM 2217 C C . GLU B 1 121 ? -5.918 10.602 20 1 98.69 121 GLU B C 1
ATOM 2219 O O . GLU B 1 121 ? -6.934 10.625 20.703 1 98.69 121 GLU B O 1
ATOM 2224 N N . LYS B 1 122 ? -5.496 11.633 19.391 1 98.5 122 LYS B N 1
ATOM 2225 C CA . LYS B 1 122 ? -6.102 12.945 19.562 1 98.5 122 LYS B CA 1
ATOM 2226 C C . LYS B 1 122 ? -7.5 12.992 18.953 1 98.5 122 LYS B C 1
ATOM 2228 O O . LYS B 1 122 ? -8.422 13.547 19.547 1 98.5 122 LYS B O 1
ATOM 2233 N N . VAL B 1 123 ? -7.594 12.383 17.781 1 98.75 123 VAL B N 1
ATOM 2234 C CA . VAL B 1 123 ? -8.891 12.484 17.125 1 98.75 123 VAL B CA 1
ATOM 2235 C C . VAL B 1 123 ? -9.898 11.578 17.812 1 98.75 123 VAL B C 1
ATOM 2237 O O . VAL B 1 123 ? -11.078 11.922 17.922 1 98.75 123 VAL B O 1
ATOM 2240 N N . LYS B 1 124 ? -9.477 10.406 18.281 1 98.69 124 LYS B N 1
ATOM 2241 C CA . LYS B 1 124 ? -10.367 9.523 19.031 1 98.69 124 LYS B CA 1
ATOM 2242 C C . LYS B 1 124 ? -10.859 10.188 20.312 1 98.69 124 LYS B C 1
ATOM 2244 O O . LYS B 1 124 ? -12.031 10.078 20.656 1 98.69 124 LYS B O 1
ATOM 2249 N N . ALA B 1 125 ? -9.953 10.914 20.938 1 98.19 125 ALA B N 1
ATOM 2250 C CA . ALA B 1 125 ? -10.305 11.633 22.156 1 98.19 125 ALA B CA 1
ATOM 2251 C C . ALA B 1 125 ? -11.375 12.688 21.875 1 98.19 125 ALA B C 1
ATOM 2253 O O . ALA B 1 125 ? -12.055 13.148 22.797 1 98.19 125 ALA B O 1
ATOM 2254 N N . ARG B 1 126 ? -11.594 12.984 20.688 1 97.81 126 ARG B N 1
ATOM 2255 C CA . ARG B 1 126 ? -12.539 14.031 20.297 1 97.81 126 ARG B CA 1
ATOM 2256 C C . ARG B 1 126 ? -13.781 13.43 19.656 1 97.81 126 ARG B C 1
ATOM 2258 O O . ARG B 1 126 ? -14.555 14.148 19.016 1 97.81 126 ARG B O 1
ATOM 2265 N N . GLY B 1 127 ? -13.859 12.102 19.75 1 98.31 127 GLY B N 1
ATOM 2266 C CA . GLY B 1 127 ? -15.094 11.438 19.375 1 98.31 127 GLY B CA 1
ATOM 2267 C C . GLY B 1 127 ? -15.102 10.945 17.938 1 98.31 127 GLY B C 1
ATOM 2268 O O . GLY B 1 127 ? -16.141 10.531 17.422 1 98.31 127 GLY B O 1
ATOM 2269 N N . ALA B 1 128 ? -14.008 11.023 17.234 1 98.62 128 ALA B N 1
ATOM 2270 C CA . ALA B 1 128 ? -13.922 10.555 15.852 1 98.62 128 ALA B CA 1
ATOM 2271 C C . ALA B 1 128 ? -13.633 9.055 15.797 1 98.62 128 ALA B C 1
ATOM 2273 O O . ALA B 1 128 ? -13.219 8.461 16.797 1 98.62 128 ALA B O 1
ATOM 2274 N N . ARG B 1 129 ? -13.969 8.438 14.703 1 98.44 129 ARG B N 1
ATOM 2275 C CA . ARG B 1 129 ? -13.57 7.07 14.375 1 98.44 129 ARG B CA 1
ATOM 2276 C C . ARG B 1 129 ? -12.406 7.059 13.391 1 98.44 129 ARG B C 1
ATOM 2278 O O . ARG B 1 129 ? -12.453 7.723 12.352 1 98.44 129 ARG B O 1
ATOM 2285 N N . VAL B 1 130 ? -11.375 6.422 13.82 1 98.69 130 VAL B N 1
ATOM 2286 C CA . VAL B 1 130 ? -10.258 6.266 12.891 1 98.69 130 VAL B CA 1
ATOM 2287 C C . VAL B 1 130 ? -10.508 5.059 11.992 1 98.69 130 VAL B C 1
ATOM 2289 O O . VAL B 1 130 ? -10.594 3.924 12.469 1 98.69 130 VAL B O 1
ATOM 2292 N N . ILE B 1 131 ? -10.656 5.293 10.703 1 98.06 131 ILE B N 1
ATOM 2293 C CA . ILE B 1 131 ? -10.969 4.254 9.734 1 98.06 131 ILE B CA 1
ATOM 2294 C C . ILE B 1 131 ? -9.68 3.652 9.18 1 98.06 131 ILE B C 1
ATOM 2296 O O . ILE B 1 131 ? -9.562 2.434 9.031 1 98.06 131 ILE B O 1
ATOM 2300 N N . GLU B 1 132 ? -8.75 4.473 8.797 1 98 132 GLU B N 1
ATOM 2301 C CA . GLU B 1 132 ? -7.488 4.035 8.203 1 98 132 GLU B CA 1
A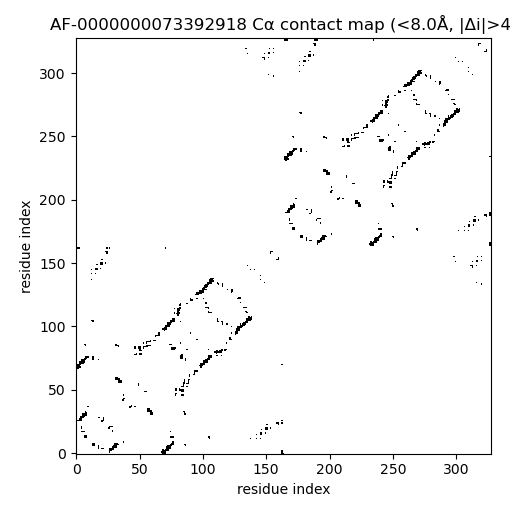TOM 2302 C C . GLU B 1 132 ? -6.363 5.02 8.508 1 98 132 GLU B C 1
ATOM 2304 O O . GLU B 1 132 ? -6.602 6.223 8.648 1 98 132 GLU B O 1
ATOM 2309 N N . THR B 1 133 ? -5.195 4.488 8.695 1 98.75 133 THR B N 1
ATOM 2310 C CA . THR B 1 133 ? -3.977 5.289 8.766 1 98.75 133 THR B CA 1
ATOM 2311 C C . THR B 1 133 ? -2.916 4.754 7.812 1 98.75 133 THR B C 1
ATOM 2313 O O . THR B 1 133 ? -2.879 3.555 7.527 1 98.75 133 THR B O 1
ATOM 2316 N N . PHE B 1 134 ? -2.061 5.617 7.266 1 98.62 134 PHE B N 1
ATOM 2317 C CA . PHE B 1 134 ? -0.917 5.148 6.492 1 98.62 134 PHE B CA 1
ATOM 2318 C C . PHE B 1 134 ? 0.208 6.176 6.508 1 98.62 134 PHE B C 1
ATOM 2320 O O . PHE B 1 134 ? -0.021 7.348 6.805 1 98.62 134 PHE B O 1
ATOM 2327 N N . THR B 1 135 ? 1.366 5.766 6.273 1 98.69 135 THR B N 1
ATOM 2328 C CA . THR B 1 135 ? 2.545 6.617 6.164 1 98.69 135 THR B CA 1
ATOM 2329 C C . THR B 1 135 ? 3.234 6.418 4.816 1 98.69 135 THR B C 1
ATOM 2331 O O . THR B 1 135 ? 3.068 5.379 4.176 1 98.69 135 THR B O 1
ATOM 2334 N N . LEU B 1 136 ? 3.941 7.375 4.383 1 98.56 136 LEU B N 1
ATOM 2335 C CA . LEU B 1 136 ? 4.656 7.305 3.115 1 98.56 136 LEU B CA 1
ATOM 2336 C C . LEU B 1 136 ? 6.039 7.938 3.236 1 98.56 136 LEU B C 1
ATOM 2338 O O . LEU B 1 136 ? 6.164 9.086 3.664 1 98.56 136 LEU B O 1
ATOM 2342 N N . ASN B 1 137 ? 7.066 7.191 2.963 1 97.94 137 ASN B N 1
ATOM 2343 C CA . ASN B 1 137 ? 8.422 7.719 2.873 1 97.94 137 ASN B CA 1
ATOM 2344 C C . ASN B 1 137 ? 8.625 8.523 1.594 1 97.94 137 ASN B C 1
ATOM 2346 O O . ASN B 1 137 ? 8.359 8.031 0.496 1 97.94 137 ASN B O 1
ATOM 2350 N N . THR B 1 138 ? 9.109 9.734 1.746 1 98.19 138 THR B N 1
ATOM 2351 C CA . THR B 1 138 ? 9.219 10.617 0.585 1 98.19 138 THR B CA 1
ATOM 2352 C C . THR B 1 138 ? 10.672 10.945 0.286 1 98.19 138 THR B C 1
ATOM 2354 O O . THR B 1 138 ? 10.961 11.758 -0.593 1 98.19 138 THR B O 1
ATOM 2357 N N . LYS B 1 139 ? 11.586 10.352 0.988 1 96.56 139 LYS B N 1
ATOM 2358 C CA . LYS B 1 139 ? 13.008 10.648 0.812 1 96.56 139 LYS B CA 1
ATOM 2359 C C . LYS B 1 139 ? 13.453 10.375 -0.622 1 96.56 139 LYS B C 1
ATOM 2361 O O . LYS B 1 139 ? 13.195 9.297 -1.16 1 96.56 139 LYS B O 1
ATOM 2366 N N . ASP B 1 140 ? 14.109 11.297 -1.277 1 95.81 140 ASP B N 1
ATOM 2367 C CA . ASP B 1 140 ? 14.75 11.203 -2.59 1 95.81 140 ASP B CA 1
ATOM 2368 C C . ASP B 1 140 ? 13.742 10.797 -3.658 1 95.81 140 ASP B C 1
ATOM 2370 O O . ASP B 1 140 ? 14.078 10.07 -4.598 1 95.81 140 ASP B O 1
ATOM 2374 N N . LYS B 1 141 ? 12.453 11.102 -3.479 1 97.19 141 LYS B N 1
ATOM 2375 C CA . LYS B 1 141 ? 11.43 10.781 -4.473 1 97.19 141 LYS B CA 1
ATOM 2376 C C . LYS B 1 141 ? 10.961 12.047 -5.195 1 97.19 141 LYS B C 1
ATOM 2378 O O . LYS B 1 141 ? 10.773 13.094 -4.57 1 97.19 141 LYS B O 1
ATOM 2383 N N . ASP B 1 142 ? 10.906 11.922 -6.477 1 97.44 142 ASP B N 1
ATOM 2384 C CA . ASP B 1 142 ? 10.383 13.047 -7.238 1 97.44 142 ASP B CA 1
ATOM 2385 C C . ASP B 1 142 ? 8.859 13.039 -7.266 1 97.44 142 ASP B C 1
ATOM 2387 O O . ASP B 1 142 ? 8.234 12.133 -6.711 1 97.44 142 ASP B O 1
ATOM 2391 N N . ILE B 1 143 ? 8.234 14.039 -7.852 1 98.31 143 ILE B N 1
ATOM 2392 C CA . ILE B 1 143 ? 6.789 14.258 -7.852 1 98.31 143 ILE B CA 1
ATOM 2393 C C . ILE B 1 143 ? 6.086 13.062 -8.5 1 98.31 143 ILE B C 1
ATOM 2395 O O . ILE B 1 143 ? 5.094 12.562 -7.973 1 98.31 143 ILE B O 1
ATOM 2399 N N . GLU B 1 144 ? 6.633 12.578 -9.586 1 98 144 GLU B N 1
ATOM 2400 C CA . GLU B 1 144 ? 6.012 11.469 -10.312 1 98 144 GLU B CA 1
ATOM 2401 C C . GLU B 1 144 ? 5.988 10.203 -9.461 1 98 144 GLU B C 1
ATOM 2403 O O . GLU B 1 144 ? 4.992 9.477 -9.445 1 98 144 GLU B O 1
ATOM 2408 N N . THR B 1 145 ? 7.094 9.961 -8.812 1 98.19 145 THR B N 1
ATOM 2409 C CA . THR B 1 145 ? 7.184 8.789 -7.953 1 98.19 145 THR B CA 1
ATOM 2410 C C . THR B 1 145 ? 6.203 8.898 -6.789 1 98.19 145 THR B C 1
ATOM 2412 O O . THR B 1 145 ? 5.559 7.914 -6.418 1 98.19 145 THR B O 1
ATOM 2415 N N . LEU B 1 146 ? 6.105 10.062 -6.234 1 98.69 146 LEU B N 1
ATOM 2416 C CA . LEU B 1 146 ? 5.191 10.273 -5.117 1 98.69 146 LEU B CA 1
ATOM 2417 C C . LEU B 1 146 ? 3.744 10.062 -5.551 1 98.69 146 LEU B C 1
ATOM 2419 O O . LEU B 1 146 ? 2.943 9.5 -4.801 1 98.69 146 LEU B O 1
ATOM 2423 N N . ILE B 1 147 ? 3.402 10.57 -6.73 1 98.75 147 ILE B N 1
ATOM 2424 C CA . ILE B 1 147 ? 2.064 10.359 -7.273 1 98.75 147 ILE B CA 1
ATOM 2425 C C . ILE B 1 147 ? 1.792 8.867 -7.426 1 98.75 147 ILE B C 1
ATOM 2427 O O . ILE B 1 147 ? 0.759 8.367 -6.973 1 98.75 147 ILE B O 1
ATOM 2431 N N . ASN B 1 148 ? 2.75 8.156 -7.996 1 98.5 148 ASN B N 1
ATOM 2432 C CA . ASN B 1 148 ? 2.615 6.719 -8.172 1 98.5 148 ASN B CA 1
ATOM 2433 C C . ASN B 1 148 ? 2.469 6 -6.832 1 98.5 148 ASN B C 1
ATOM 2435 O O . ASN B 1 148 ? 1.613 5.129 -6.68 1 98.5 148 ASN B O 1
ATOM 2439 N N . ASP B 1 149 ? 3.314 6.309 -5.891 1 98.69 149 ASP B N 1
ATOM 2440 C CA . ASP B 1 149 ? 3.23 5.691 -4.566 1 98.69 149 ASP B CA 1
ATOM 2441 C C . ASP B 1 149 ? 1.846 5.887 -3.957 1 98.69 149 ASP B C 1
ATOM 2443 O O . ASP B 1 149 ? 1.286 4.965 -3.365 1 98.69 149 ASP B O 1
ATOM 2447 N N . THR B 1 150 ? 1.342 7.086 -4.062 1 98.88 150 THR B N 1
ATOM 2448 C CA . THR B 1 150 ? 0.034 7.406 -3.5 1 98.88 150 THR B CA 1
ATOM 2449 C C . THR B 1 150 ? -1.061 6.586 -4.176 1 98.88 150 THR B C 1
ATOM 2451 O O . THR B 1 150 ? -1.968 6.082 -3.51 1 98.88 150 THR B O 1
ATOM 2454 N N . GLU B 1 151 ? -0.975 6.406 -5.461 1 98.25 151 GLU B N 1
ATOM 2455 C CA . GLU B 1 151 ? -1.947 5.594 -6.188 1 98.25 151 GLU B CA 1
ATOM 2456 C C . GLU B 1 151 ? -1.891 4.137 -5.746 1 98.25 151 GLU B C 1
ATOM 2458 O O . GLU B 1 151 ? -2.926 3.48 -5.617 1 98.25 151 GLU B O 1
ATOM 2463 N N . VAL B 1 152 ? -0.709 3.656 -5.539 1 98.44 152 VAL B N 1
ATOM 2464 C CA . VAL B 1 152 ? -0.549 2.293 -5.043 1 98.44 152 VAL B CA 1
ATOM 2465 C C . VAL B 1 152 ? -1.222 2.156 -3.678 1 98.44 152 VAL B C 1
ATOM 2467 O O . VAL B 1 152 ? -1.926 1.179 -3.42 1 98.44 152 VAL B O 1
ATOM 2470 N N . ILE B 1 153 ? -1.057 3.105 -2.814 1 98.69 153 ILE B N 1
ATOM 2471 C CA . ILE B 1 153 ? -1.641 3.086 -1.478 1 98.69 153 ILE B CA 1
ATOM 2472 C C . ILE B 1 153 ? -3.164 3.084 -1.58 1 98.69 153 ILE B C 1
ATOM 2474 O O . ILE B 1 153 ? -3.838 2.314 -0.89 1 98.69 153 ILE B O 1
ATOM 2478 N N . ILE B 1 154 ? -3.689 3.965 -2.463 1 98.38 154 ILE B N 1
ATOM 2479 C CA . ILE B 1 154 ? -5.133 4.062 -2.664 1 98.38 154 ILE B CA 1
ATOM 2480 C C . ILE B 1 154 ? -5.691 2.695 -3.051 1 98.38 154 ILE B C 1
ATOM 2482 O O . ILE B 1 154 ? -6.719 2.268 -2.521 1 98.38 154 ILE B O 1
ATOM 2486 N N . ASP B 1 155 ? -4.945 2 -3.898 1 96.38 155 ASP B N 1
ATOM 2487 C CA . ASP B 1 155 ? -5.395 0.698 -4.379 1 96.38 155 ASP B CA 1
ATOM 2488 C C . ASP B 1 155 ? -5.293 -0.358 -3.281 1 96.38 155 ASP B C 1
ATOM 2490 O O . ASP B 1 155 ? -6.246 -1.105 -3.043 1 96.38 155 ASP B O 1
ATOM 2494 N N . ILE B 1 156 ? -4.176 -0.362 -2.635 1 97.44 156 ILE B N 1
ATOM 2495 C CA . ILE B 1 156 ? -3.896 -1.396 -1.645 1 97.44 156 ILE B CA 1
ATOM 2496 C C . ILE B 1 156 ? -4.852 -1.249 -0.461 1 97.44 156 ILE B C 1
ATOM 2498 O O . ILE B 1 156 ? -5.316 -2.244 0.098 1 97.44 156 ILE B O 1
ATOM 2502 N N . LEU B 1 157 ? -5.199 -0.049 -0.115 1 97.44 157 LEU B N 1
ATOM 2503 C CA . LEU B 1 157 ? -6.055 0.192 1.042 1 97.44 157 LEU B CA 1
ATOM 2504 C C . LEU B 1 157 ? -7.516 0.313 0.623 1 97.44 157 LEU B C 1
ATOM 2506 O O . LEU B 1 157 ? -8.391 0.542 1.462 1 97.44 157 LEU B O 1
ATOM 2510 N N . ASP B 1 158 ? -7.801 0.219 -0.651 1 95.12 158 ASP B N 1
ATOM 2511 C CA . ASP B 1 158 ? -9.156 0.303 -1.191 1 95.12 158 ASP B CA 1
ATOM 2512 C C . ASP B 1 158 ? -9.852 1.582 -0.731 1 95.12 158 ASP B C 1
ATOM 2514 O O . ASP B 1 158 ? -10.984 1.538 -0.248 1 95.12 158 ASP B O 1
ATOM 2518 N N . LEU B 1 159 ? -9.195 2.748 -0.903 1 96.94 159 LEU B N 1
ATOM 2519 C CA . LEU B 1 159 ? -9.703 4.012 -0.379 1 96.94 159 LEU B CA 1
ATOM 2520 C C . LEU B 1 159 ? -10.828 4.547 -1.254 1 96.94 159 LEU B C 1
ATOM 2522 O O . LEU B 1 159 ? -11.578 5.434 -0.835 1 96.94 159 LEU B O 1
ATOM 2526 N N . LYS B 1 160 ? -11.023 4.047 -2.471 1 91.94 160 LYS B N 1
ATOM 2527 C CA . LYS B 1 160 ? -12.109 4.484 -3.344 1 91.94 160 LYS B CA 1
ATOM 2528 C C . LYS B 1 160 ? -13.445 3.891 -2.902 1 91.94 160 LYS B C 1
ATOM 2530 O O . LYS B 1 160 ? -14.508 4.426 -3.229 1 91.94 160 LYS B O 1
ATOM 2535 N N . MET B 1 161 ? -13.273 2.76 -2.236 1 78.19 161 MET B N 1
ATOM 2536 C CA . MET B 1 161 ? -14.5 2.117 -1.772 1 78.19 161 MET B CA 1
ATOM 2537 C C . MET B 1 161 ? -15.18 2.955 -0.695 1 78.19 161 MET B C 1
ATOM 2539 O O . MET B 1 161 ? -16.391 2.889 -0.529 1 78.19 161 MET B O 1
ATOM 2543 N N . TYR B 1 162 ? -14.523 3.803 -0.056 1 67.25 162 TYR B N 1
ATOM 2544 C CA . TYR B 1 162 ? -15.062 4.566 1.065 1 67.25 162 TYR B CA 1
ATOM 2545 C C . TYR B 1 162 ? -15.484 5.961 0.621 1 67.25 162 TYR B C 1
ATOM 2547 O O . TYR B 1 162 ? -16.156 6.676 1.364 1 67.25 162 TYR B O 1
ATOM 2555 N N . SER B 1 163 ? -15.031 6.488 -0.482 1 61.09 163 SER B N 1
ATOM 2556 C CA . SER B 1 163 ? -15.266 7.867 -0.892 1 61.09 163 SER B CA 1
ATOM 2557 C C . SER B 1 163 ? -16.594 8 -1.624 1 61.09 163 SER B C 1
ATOM 2559 O O . SER B 1 163 ? -17.031 9.117 -1.924 1 61.09 163 SER B O 1
ATOM 2561 N N . GLY B 1 164 ? -17.312 6.867 -2.027 1 48.75 164 GLY B N 1
ATOM 2562 C CA . GLY B 1 164 ? -18.609 7.031 -2.67 1 48.75 164 GLY B CA 1
ATOM 2563 C C . GLY B 1 164 ? -19.734 7.312 -1.687 1 48.75 164 GLY B C 1
ATOM 2564 O O . GLY B 1 164 ? -19.625 6.988 -0.502 1 48.75 164 GLY B O 1
#

Foldseek 3Di:
DAEEEEEEDDPCLQVLLSVLCCVVLVHHYYYKAFPDDQDDDVSLVVFLVCQVVLPATQMPPNADDCPVPQEYEYEAEARPLAGTNRSSSHLVRYQQANHEYEYEYEYQDDNRVSHRVVVCVSNVVNHHHYDYYYYYHCHPHDSVRSSVVSVVVCVVVVVNVVSD/DAEEEEEEDDPCLQVLLSVLCCVVLVHHYYYKAFPDDQDDPVSLVVFLVCFVVLPATQMPVNADDCPVPQEYEYEAEARPLAGTNRSSSHLVRYQQANHEYEYEYEYQDDNRVSHRVVVCVSSVVNHHHYDYYYYYHCHPHDSVRSSVVSVVVCVVVVVNVVSD

Organism: Methanobrevibacter smithii (strain ATCC 35061 / DSM 861 / OCM 144 / PS) (NCBI:txid420247)

Radius of gyration: 22.51 Å; Cα contacts (8 Å, |Δi|>4): 688; chains: 2; bounding box: 40×62×53 Å

Nearest PDB structures (foldseek):
  4j8p-assembly1_A  TM=8.311E-01  e=4.965E-10  Bacteroides uniformis ATCC 8492
  3edo-assembly2_B  TM=7.939E-01  e=3.205E-10  Lactobacillus acidophilus NCFM
  4ici-assembly1_A  TM=8.023E-01  e=1.846E-09  Bacteroides eggerthii DSM 20697
  3klb-assembly1_A  TM=7.542E-01  e=1.565E-07  Bacteroides fragilis NCTC 9343
  2oys-assembly1_A  TM=5.962E-01  e=2.892E-08  Streptococcus pneumoniae TIGR4

Solvent-accessible surface area (backbone atoms only — not comparable to full-atom values): 17256 Å² total; pe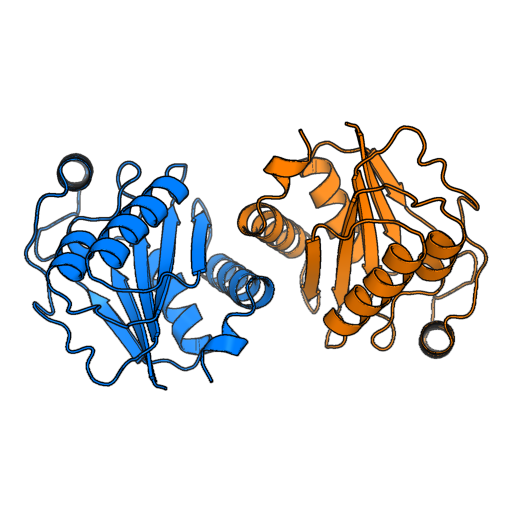r-residue (Å²): 114,38,45,36,38,37,33,36,53,90,85,48,64,40,45,49,44,51,50,45,49,23,63,77,49,69,39,48,73,44,72,47,40,57,72,61,82,60,70,58,74,74,26,47,53,50,47,31,52,33,14,70,67,58,38,75,54,61,41,41,68,78,67,71,87,52,85,75,40,44,36,36,36,43,37,27,43,46,28,79,34,18,43,34,26,48,55,52,36,49,58,72,68,41,84,37,62,76,23,40,31,34,36,34,21,26,25,68,80,73,35,25,67,52,14,42,50,53,51,49,53,55,42,44,76,45,47,25,42,78,77,46,73,53,61,45,81,51,55,96,54,54,70,70,54,44,45,50,52,46,51,50,48,39,59,74,67,48,51,62,74,69,54,100,116,38,46,37,37,36,31,36,54,90,85,48,65,39,44,49,45,52,49,46,50,25,63,76,49,70,40,47,73,43,73,46,38,57,73,60,82,61,72,56,74,74,26,48,53,50,48,31,52,32,14,69,67,58,38,75,54,58,41,40,69,79,70,70,88,51,85,76,40,45,36,37,35,44,36,28,42,45,28,81,35,16,46,34,25,48,55,53,36,48,58,72,67,42,84,39,62,75,25,39,31,33,35,34,20,27,26,68,79,74,33,26,67,51,15,42,51,52,51,47,54,54,42,44,75,45,47,25,41,79,75,48,74,53,61,44,81,50,56,97,54,52,71,67,53,45,44,50,53,45,51,50,49,40,60,75,66,47,51,62,75,68,52,99